Protein 3TUT (pdb70)

Sequence (336 aa):
RMIALDGAQGEGGGQILRSALSLSMITGQPFTITSIRAGRAKPGLLRQHLTAVKAATEICGATVEGAELGSQRLLFRPGTVRGGDYRFAIGSAGSCTLVLQTVLPALWFADGPSRVEVSGGTDNPSAPPADFIIRRVLEPLLAKIGIHQQTTLLRHGFYPAGGGVVATEVSPVVASFNTLQLGERGNIVQMRGEVLLAGVPRHVAEREIATLAGSFSLHEQNIHNLPRDQGPGNTVSLEVESENITERFFVVGEKRVSAEVVAAQLVKEVKRYLASTAAVGEYLADQLVLPMALAGAGEFTVAHPSSNLLTNIAVVERRFLPVRFSSLIETDGVTRVSIE

CATH classification: 3.65.10.20 (+1 more: 3.30.360.20)

Radius of gyration: 19.45 Å; Cα contacts (8 Å, |Δi|>4): 844; chains: 1; bounding box: 35×47×52 Å

InterPro domains:
  IPR000228 RNA 3'-terminal phosphate cyclase [PIRSF005378] (2-333)
  IPR000228 RNA 3'-terminal phosphate cyclase [PTHR11096] (3-328)
  IPR013791 RNA 3'-terminal phosphate cyclase, insert domain [PF05189] (184-274)
  IPR013792 RNA 3'-terminal phosphate cyclase/enolpyruvate transferase, alpha/beta [SSF55205] (4-183)
  IPR013792 RNA 3'-terminal phosphate cyclase/enolpyruvate transferase, alpha/beta [SSF55205] (274-336)
  IPR017770 RNA 3'-terminal phosphate cyclase type 1 [MF_00200] (4-338)
  IPR017770 RNA 3'-terminal phosphate cyclase type 1 [TIGR03399] (5-324)
  IPR020719 RNA 3'-terminal phosphate cyclase-like, conserved site [PS01287] (157-167)
  IPR023797 RNA 3'-terminal phosphate cyclase domain [PF01137] (12-325)
  IPR036553 RNA 3'-terminal phosphate cyclase, insert domain superfamily [G3DSA:3.30.360.20] (185-275)
  IPR036553 RNA 3'-terminal phosphate cyclase, insert domain superfamily [SSF52913] (184-278)
  IPR037136 RNA 3'-terminal phosphate cyclase domain superfamily [G3DSA:3.65.10.20] (5-324)

Structure (mmCIF, N/CA/C/O backbone):
data_3TUT
#
_entry.id   3TUT
#
_cell.length_a   69.210
_cell.length_b   82.670
_cell.length_c   52.040
_cell.angle_alpha   90.00
_cell.angle_beta   90.00
_cell.angle_gamma   90.00
#
_symmetry.space_group_name_H-M   'P 21 21 2'
#
loop_
_entity.id
_entity.type
_entity.pdbx_description
1 polymer "RNA 3'-terminal phosphate cyclase"
2 non-polymer "ADENOSINE-5'-TRIPHOSPHATE"
3 non-polymer 'SULFATE ION'
4 non-polymer GLYCEROL
5 non-polymer 1,2-ETHANEDIOL
6 water water
#
loop_
_atom_site.group_PDB
_atom_site.id
_atom_site.type_symbol
_atom_site.label_atom_id
_atom_site.label_alt_id
_atom_site.label_comp_id
_atom_site.label_asym_id
_atom_site.label_entity_id
_atom_site.label_seq_id
_atom_site.pdbx_PDB_ins_code
_atom_site.Cartn_x
_atom_site.Cartn_y
_atom_site.Cartn_z
_atom_site.occupancy
_atom_site.B_iso_or_equiv
_atom_site.auth_seq_id
_atom_site.auth_comp_id
_atom_site.auth_asym_id
_atom_site.auth_atom_id
_atom_site.pdbx_PDB_model_num
ATOM 1 N N . ARG A 1 23 ? 7.971 -17.810 11.975 1.00 56.60 4 ARG A N 1
ATOM 2 C CA . ARG A 1 23 ? 7.111 -18.987 11.917 1.00 86.17 4 ARG A CA 1
ATOM 3 C C . ARG A 1 23 ? 7.245 -19.692 10.565 1.00 93.06 4 ARG A C 1
ATOM 4 O O . ARG A 1 23 ? 8.105 -20.557 10.395 1.00 79.85 4 ARG A O 1
ATOM 12 N N . MET A 1 24 ? 6.390 -19.323 9.616 1.00 46.72 5 MET A N 1
ATOM 13 C CA . MET A 1 24 ? 6.502 -19.777 8.234 1.00 38.95 5 MET A CA 1
ATOM 14 C C . MET A 1 24 ? 5.733 -18.816 7.341 1.00 38.40 5 MET A C 1
ATOM 15 O O . MET A 1 24 ? 4.567 -18.503 7.593 1.00 34.92 5 MET A O 1
ATOM 20 N N . ILE A 1 25 ? 6.416 -18.322 6.317 1.00 28.48 6 ILE A N 1
ATOM 21 C CA . ILE A 1 25 ? 5.832 -17.441 5.322 1.00 25.30 6 ILE A CA 1
ATOM 22 C C . ILE A 1 25 ? 5.515 -18.265 4.095 1.00 30.34 6 ILE A C 1
ATOM 23 O O . ILE A 1 25 ? 6.407 -18.841 3.477 1.00 30.90 6 ILE A O 1
ATOM 28 N N . ALA A 1 26 ? 4.237 -18.343 3.753 1.00 21.74 7 ALA A N 1
ATOM 29 C CA . ALA A 1 26 ? 3.825 -19.077 2.559 1.00 27.13 7 ALA A CA 1
ATOM 30 C C . ALA A 1 26 ? 3.601 -18.086 1.421 1.00 23.79 7 ALA A C 1
ATOM 31 O O . ALA A 1 26 ? 2.795 -17.155 1.554 1.00 24.07 7 ALA A O 1
ATOM 33 N N . LEU A 1 27 ? 4.322 -18.273 0.315 1.00 20.19 8 LEU A N 1
ATOM 34 C CA . LEU A 1 27 ? 4.248 -17.349 -0.820 1.00 20.74 8 LEU A CA 1
ATOM 35 C C . LEU A 1 27 ? 3.634 -18.059 -2.014 1.00 20.48 8 LEU A C 1
ATOM 36 O O . LEU A 1 27 ? 3.849 -19.249 -2.206 1.00 19.03 8 LEU A O 1
ATOM 41 N N . ASP A 1 28 ? 2.893 -17.322 -2.832 1.00 21.94 9 ASP A N 1
ATOM 42 C CA . ASP A 1 28 ? 2.311 -17.886 -4.036 1.00 18.38 9 ASP A CA 1
ATOM 43 C C . ASP A 1 28 ? 3.148 -17.491 -5.255 1.00 22.05 9 ASP A C 1
ATOM 44 O O . ASP A 1 28 ? 3.225 -16.307 -5.592 1.00 18.61 9 ASP A O 1
ATOM 49 N N . GLY A 1 29 ? 3.756 -18.481 -5.915 1.00 19.77 10 GLY A N 1
ATOM 50 C CA . GLY A 1 29 ? 4.586 -18.232 -7.091 1.00 20.76 10 GLY A CA 1
ATOM 51 C C . GLY A 1 29 ? 3.874 -17.653 -8.305 1.00 18.18 10 GLY A C 1
ATOM 52 O O . GLY A 1 29 ? 4.526 -17.174 -9.251 1.00 17.85 10 GLY A O 1
ATOM 53 N N . ALA A 1 30 ? 2.533 -17.660 -8.260 1.00 18.36 11 ALA A N 1
ATOM 54 C CA . ALA A 1 30 ? 1.705 -17.036 -9.295 1.00 18.14 11 ALA A CA 1
ATOM 55 C C . ALA A 1 30 ? 1.626 -15.512 -9.185 1.00 17.18 11 ALA A C 1
ATOM 56 O O . ALA A 1 30 ? 1.095 -14.852 -10.074 1.00 17.12 11 ALA A O 1
ATOM 58 N N . GLN A 1 31 ? 2.161 -14.962 -8.097 1.00 17.05 12 GLN A N 1
ATOM 59 C CA . GLN A 1 31 ? 2.107 -13.521 -7.873 1.00 15.82 12 GLN A CA 1
ATOM 60 C C . GLN A 1 31 ? 2.746 -12.754 -9.015 1.00 18.18 12 GLN A C 1
ATOM 61 O O . GLN A 1 31 ? 3.764 -13.179 -9.583 1.00 17.13 12 GLN A O 1
ATOM 67 N N . GLY A 1 32 ? 2.155 -11.615 -9.364 1.00 17.88 13 GLY A N 1
ATOM 68 C CA . GLY A 1 32 ? 2.715 -10.803 -10.426 1.00 17.52 13 GLY A CA 1
ATOM 69 C C . GLY A 1 32 ? 2.745 -11.468 -11.794 1.00 20.01 13 GLY A C 1
ATOM 70 O O . GLY A 1 32 ? 1.729 -11.960 -12.283 1.00 26.81 13 GLY A O 1
ATOM 71 N N . GLU A 1 33 ? 3.908 -11.454 -12.436 1.00 16.47 14 GLU A N 1
ATOM 72 C CA . GLU A 1 33 ? 4.053 -12.126 -13.714 1.00 22.18 14 GLU A CA 1
ATOM 73 C C . GLU A 1 33 ? 4.413 -13.608 -13.541 1.00 30.78 14 GLU A C 1
ATOM 74 O O . GLU A 1 33 ? 4.645 -14.314 -14.530 1.00 29.78 14 GLU A O 1
ATOM 80 N N . GLY A 1 34 ? 4.469 -14.084 -12.301 1.00 22.49 15 GLY A N 1
ATOM 81 C CA . GLY A 1 34 ? 4.621 -15.521 -12.065 1.00 20.54 15 GLY A CA 1
ATOM 82 C C . GLY A 1 34 ? 5.962 -16.114 -12.451 1.00 20.18 15 GLY A C 1
ATOM 83 O O . GLY A 1 34 ? 6.048 -17.290 -12.780 1.00 22.78 15 GLY A O 1
ATOM 84 N N . GLY A 1 35 ? 7.017 -15.301 -12.401 1.00 24.09 16 GLY A N 1
ATOM 85 C CA . GLY A 1 35 ? 8.349 -15.777 -12.715 1.00 19.54 16 GLY A CA 1
ATOM 86 C C . GLY A 1 35 ? 9.221 -16.056 -11.503 1.00 16.74 16 GLY A C 1
ATOM 87 O O . GLY A 1 35 ? 8.735 -16.131 -10.365 1.00 21.07 16 GLY A O 1
ATOM 88 N N . GLY A 1 36 ? 10.518 -16.193 -11.761 1.00 19.12 17 GLY A N 1
ATOM 89 C CA . GLY A 1 36 ? 11.508 -16.536 -10.758 1.00 20.87 17 GLY A CA 1
ATOM 90 C C . GLY A 1 36 ? 11.827 -15.395 -9.799 1.00 17.21 17 GLY A C 1
ATOM 91 O O . GLY A 1 36 ? 12.412 -15.610 -8.717 1.00 15.93 17 GLY A O 1
ATOM 92 N N . GLN A 1 37 ? 11.432 -14.183 -10.166 1.00 18.43 18 GLN A N 1
ATOM 93 C CA . GLN A 1 37 ? 11.750 -13.042 -9.321 1.00 25.01 18 GLN A CA 1
ATOM 94 C C . GLN A 1 37 ? 11.267 -13.174 -7.871 1.00 17.95 18 GLN A C 1
ATOM 95 O O . GLN A 1 37 ? 11.993 -12.828 -6.939 1.00 17.72 18 GLN A O 1
ATOM 101 N N . ILE A 1 38 ? 10.049 -13.682 -7.661 1.00 14.95 19 ILE A N 1
ATOM 102 C CA . ILE A 1 38 ? 9.523 -13.780 -6.307 1.00 15.01 19 ILE A CA 1
ATOM 103 C C . ILE A 1 38 ? 10.395 -14.745 -5.498 1.00 16.50 19 ILE A C 1
ATOM 104 O O . ILE A 1 38 ? 10.673 -14.521 -4.314 1.00 17.75 19 ILE A O 1
ATOM 109 N N . LEU A 1 39 ? 10.835 -15.827 -6.141 1.00 16.07 20 LEU A N 1
ATOM 110 C CA . LEU A 1 39 ? 11.709 -16.798 -5.480 1.00 18.71 20 LEU A CA 1
ATOM 111 C C . LEU A 1 39 ? 13.091 -16.216 -5.090 1.00 16.65 20 LEU A C 1
ATOM 112 O O . LEU A 1 39 ? 13.556 -16.388 -3.941 1.00 16.02 20 LEU A O 1
ATOM 117 N N . ARG A 1 40 ? 13.736 -15.506 -6.024 1.00 16.40 21 ARG A N 1
ATOM 118 C CA . ARG A 1 40 ? 15.035 -14.895 -5.725 1.00 16.37 21 ARG A CA 1
ATOM 119 C C . ARG A 1 40 ? 14.938 -13.868 -4.602 1.00 14.41 21 ARG A C 1
ATOM 120 O O . ARG A 1 40 ? 15.778 -13.840 -3.711 1.00 16.54 21 ARG A O 1
ATOM 128 N N . SER A 1 41 ? 13.898 -13.039 -4.634 1.00 15.25 22 SER A N 1
ATOM 129 C CA . SER A 1 41 ? 13.726 -12.037 -3.580 1.00 15.04 22 SER A CA 1
ATOM 130 C C . SER A 1 41 ? 13.463 -12.683 -2.212 1.00 13.86 22 SER A C 1
ATOM 131 O O . SER A 1 41 ? 14.022 -12.264 -1.198 1.00 15.68 22 SER A O 1
ATOM 134 N N . ALA A 1 42 ? 12.601 -13.701 -2.189 1.00 14.54 23 ALA A N 1
ATOM 135 C CA . ALA A 1 42 ? 12.334 -14.474 -0.968 1.00 15.18 23 ALA A CA 1
ATOM 136 C C . ALA A 1 42 ? 13.619 -15.109 -0.424 1.00 15.92 23 ALA A C 1
ATOM 137 O O . ALA A 1 42 ? 13.901 -15.030 0.772 1.00 15.21 23 ALA A O 1
ATOM 139 N N . LEU A 1 43 ? 14.424 -15.702 -1.306 1.00 15.51 24 LEU A N 1
ATOM 140 C CA . LEU A 1 43 ? 15.688 -16.315 -0.855 1.00 16.75 24 LEU A CA 1
ATOM 141 C C . LEU A 1 43 ? 16.578 -15.280 -0.169 1.00 15.39 24 LEU A C 1
ATOM 142 O O . LEU A 1 43 ? 17.086 -15.550 0.927 1.00 16.53 24 LEU A O 1
ATOM 147 N N . SER A 1 44 ? 16.739 -14.101 -0.792 1.00 14.34 25 SER A N 1
ATOM 148 C CA . SER A 1 44 ? 17.543 -13.027 -0.193 1.00 16.33 25 SER A CA 1
ATOM 149 C C . SER A 1 44 ? 17.047 -12.639 1.204 1.00 14.10 25 SER A C 1
ATOM 150 O O . SER A 1 44 ? 17.824 -12.568 2.143 1.00 17.27 25 SER A O 1
ATOM 153 N N . LEU A 1 45 ? 15.752 -12.344 1.312 1.00 15.68 26 LEU A N 1
ATOM 154 C CA . LEU A 1 45 ? 15.182 -11.840 2.559 1.00 15.34 26 LEU A CA 1
ATOM 155 C C . LEU A 1 45 ? 15.156 -12.915 3.620 1.00 14.69 26 LEU A C 1
ATOM 156 O O . LEU A 1 45 ? 15.313 -12.636 4.809 1.00 16.65 26 LEU A O 1
ATOM 161 N N . SER A 1 46 ? 14.954 -14.147 3.185 1.00 17.22 27 SER A N 1
ATOM 162 C CA . SER A 1 46 ? 14.984 -15.261 4.124 1.00 16.89 27 SER A CA 1
ATOM 163 C C . SER A 1 46 ? 16.374 -15.406 4.743 1.00 17.22 27 SER A C 1
ATOM 164 O O . SER A 1 46 ? 16.503 -15.504 5.961 1.00 19.35 27 SER A O 1
ATOM 167 N N . MET A 1 47 ? 17.416 -15.409 3.913 1.00 16.45 28 MET A N 1
ATOM 168 C CA . MET A 1 47 ? 18.781 -15.477 4.415 1.00 18.30 28 MET A CA 1
ATOM 169 C C . MET A 1 47 ? 19.084 -14.335 5.374 1.00 23.91 28 MET A C 1
ATOM 170 O O . MET A 1 47 ? 19.700 -14.529 6.433 1.00 20.59 28 MET A O 1
ATOM 175 N N . ILE A 1 48 ? 18.666 -13.130 4.992 1.00 16.72 29 ILE A N 1
ATOM 176 C CA . ILE A 1 48 ? 18.944 -11.951 5.788 1.00 20.64 29 ILE A CA 1
ATOM 177 C C . ILE A 1 48 ? 18.263 -11.997 7.154 1.00 19.67 29 ILE A C 1
ATOM 178 O O . ILE A 1 48 ? 18.887 -11.720 8.172 1.00 24.29 29 ILE A O 1
ATOM 183 N N . THR A 1 49 ? 16.990 -12.371 7.167 1.00 16.77 30 THR A N 1
ATOM 184 C CA . THR A 1 49 ? 16.163 -12.282 8.367 1.00 20.22 30 THR A CA 1
ATOM 185 C C . THR A 1 49 ? 16.083 -13.583 9.168 1.00 25.66 30 THR A C 1
ATOM 186 O O . THR A 1 49 ? 15.627 -13.575 10.307 1.00 26.86 30 THR A O 1
ATOM 190 N N . GLY A 1 50 ? 16.464 -14.699 8.558 1.00 20.60 31 GLY A N 1
ATOM 191 C CA . GLY A 1 50 ? 16.354 -15.996 9.213 1.00 21.74 31 GLY A CA 1
ATOM 192 C C . GLY A 1 50 ? 14.951 -16.573 9.175 1.00 28.87 31 GLY A C 1
ATOM 193 O O . GLY A 1 50 ? 14.694 -17.630 9.758 1.00 25.99 31 GLY A O 1
ATOM 194 N N . GLN A 1 51 ? 14.039 -15.896 8.484 1.00 22.39 32 GLN A N 1
ATOM 195 C CA . GLN A 1 51 ? 12.653 -16.351 8.422 1.00 21.22 32 GLN A CA 1
ATOM 196 C C . GLN A 1 51 ? 12.443 -17.393 7.333 1.00 18.44 32 GLN A C 1
ATOM 197 O O . GLN A 1 51 ? 12.717 -17.136 6.163 1.00 19.18 32 GLN A O 1
ATOM 203 N N . PRO A 1 52 ? 11.973 -18.588 7.705 1.00 21.58 33 PRO A N 1
ATOM 204 C CA . PRO A 1 52 ? 11.793 -19.583 6.649 1.00 20.40 33 PRO A CA 1
ATOM 205 C C . PRO A 1 52 ? 10.601 -19.240 5.800 1.00 19.35 33 PRO A C 1
ATOM 206 O O . PRO A 1 52 ? 9.722 -18.471 6.241 1.00 24.20 33 PRO A O 1
ATOM 210 N N . PHE A 1 53 ? 10.562 -19.789 4.594 1.00 21.27 34 PHE A N 1
ATOM 211 C CA . PHE A 1 53 ? 9.388 -19.643 3.743 1.00 20.32 34 PHE A CA 1
ATOM 212 C C . PHE A 1 53 ? 9.101 -20.903 2.926 1.00 34.41 34 PHE A C 1
ATOM 213 O O . PHE A 1 53 ? 9.954 -21.781 2.748 1.00 22.40 34 PHE A O 1
ATOM 221 N N . THR A 1 54 ? 7.868 -20.992 2.459 1.00 20.72 35 THR A N 1
ATOM 222 C CA . THR A 1 54 ? 7.488 -21.960 1.455 1.00 23.28 35 THR A CA 1
ATOM 223 C C . THR A 1 54 ? 6.940 -21.206 0.253 1.00 23.04 35 THR A C 1
ATOM 224 O O . THR A 1 54 ? 6.304 -20.146 0.400 1.00 25.28 35 THR A O 1
ATOM 228 N N . ILE A 1 55 ? 7.206 -21.736 -0.934 1.00 23.02 36 ILE A N 1
ATOM 229 C CA . ILE A 1 55 ? 6.671 -21.162 -2.162 1.00 25.85 36 ILE A CA 1
ATOM 230 C C . ILE A 1 55 ? 6.133 -22.274 -3.059 1.00 31.74 36 ILE A C 1
ATOM 231 O O . ILE A 1 55 ? 6.788 -23.301 -3.270 1.00 24.83 36 ILE A O 1
ATOM 236 N N . THR A 1 56 ? 4.910 -22.079 -3.540 1.00 26.28 37 THR A N 1
ATOM 237 C CA . THR A 1 56 ? 4.241 -23.045 -4.398 1.00 22.31 37 THR A CA 1
ATOM 238 C C . THR A 1 56 ? 3.980 -22.393 -5.758 1.00 23.88 37 THR A C 1
ATOM 239 O O . THR A 1 56 ? 4.123 -21.159 -5.915 1.00 22.96 37 THR A O 1
ATOM 243 N N . SER A 1 57 ? 3.609 -23.204 -6.745 1.00 25.27 38 SER A N 1
ATOM 244 C CA . SER A 1 57 ? 3.395 -22.709 -8.105 1.00 24.45 38 SER A CA 1
ATOM 245 C C . SER A 1 57 ? 4.574 -21.876 -8.651 1.00 25.24 38 SER A C 1
ATOM 246 O O . SER A 1 57 ? 4.363 -20.836 -9.266 1.00 29.28 38 SER A O 1
ATOM 249 N N . ILE A 1 58 ? 5.807 -22.331 -8.443 1.00 23.19 39 ILE A N 1
ATOM 250 C CA . ILE A 1 58 ? 6.965 -21.639 -9.004 1.00 20.39 39 ILE A CA 1
ATOM 251 C C . ILE A 1 58 ? 6.969 -21.707 -10.535 1.00 25.18 39 ILE A C 1
ATOM 252 O O . ILE A 1 58 ? 7.022 -22.802 -11.109 1.00 26.42 39 ILE A O 1
ATOM 257 N N . ARG A 1 59 ? 6.895 -20.543 -11.186 1.00 24.98 40 ARG A N 1
ATOM 258 C CA . ARG A 1 59 ? 6.950 -20.459 -12.650 1.00 20.03 40 ARG A CA 1
ATOM 259 C C . ARG A 1 59 ? 6.017 -21.466 -13.339 1.00 31.58 40 ARG A C 1
ATOM 260 O O . ARG A 1 59 ? 6.330 -21.976 -14.411 1.00 27.51 40 ARG A O 1
ATOM 268 N N . ALA A 1 60 ? 4.863 -21.723 -12.732 1.00 27.56 41 ALA A N 1
ATOM 269 C CA . ALA A 1 60 ? 3.981 -22.806 -13.195 1.00 23.65 41 ALA A CA 1
ATOM 270 C C . ALA A 1 60 ? 3.337 -22.527 -14.553 1.00 66.00 41 ALA A C 1
ATOM 271 O O . ALA A 1 60 ? 2.915 -23.453 -15.251 1.00 35.00 41 ALA A O 1
ATOM 273 N N . GLY A 1 61 ? 3.284 -21.255 -14.932 1.00 35.45 42 GLY A N 1
ATOM 274 C CA . GLY A 1 61 ? 2.648 -20.857 -16.174 1.00 37.07 42 GLY A CA 1
ATOM 275 C C . GLY A 1 61 ? 3.607 -20.470 -17.284 1.00 34.48 42 GLY A C 1
ATOM 276 O O . GLY A 1 61 ? 3.180 -19.924 -18.303 1.00 46.20 42 GLY A O 1
ATOM 277 N N . ARG A 1 62 ? 4.894 -20.761 -17.096 1.00 30.70 43 ARG A N 1
ATOM 278 C CA . ARG A 1 62 ? 5.925 -20.414 -18.077 1.00 29.29 43 ARG A CA 1
ATOM 279 C C . ARG A 1 62 ? 6.207 -21.532 -19.090 1.00 65.84 43 ARG A C 1
ATOM 280 O O . ARG A 1 62 ? 5.897 -22.701 -18.850 1.00 50.43 43 ARG A O 1
ATOM 288 N N . ALA A 1 63 ? 6.802 -21.161 -20.220 1.00 58.67 44 ALA A N 1
ATOM 289 C CA . ALA A 1 63 ? 7.103 -22.115 -21.288 1.00 61.09 44 ALA A CA 1
ATOM 290 C C . ALA A 1 63 ? 7.846 -23.350 -20.778 1.00 71.93 44 ALA A C 1
ATOM 291 O O . ALA A 1 63 ? 7.580 -24.466 -21.218 1.00 79.08 44 ALA A O 1
ATOM 293 N N . LYS A 1 64 ? 8.785 -23.134 -19.862 1.00 41.37 45 LYS A N 1
ATOM 294 C CA . LYS A 1 64 ? 9.493 -24.214 -19.180 1.00 34.29 45 LYS A CA 1
ATOM 295 C C . LYS A 1 64 ? 9.277 -23.981 -17.688 1.00 59.14 45 LYS A C 1
ATOM 296 O O . LYS A 1 64 ? 9.958 -23.164 -17.083 1.00 37.10 45 LYS A O 1
ATOM 302 N N . PRO A 1 65 ? 8.307 -24.682 -17.090 1.00 68.02 46 PRO A N 1
ATOM 303 C CA . PRO A 1 65 ? 7.872 -24.349 -15.727 1.00 37.34 46 PRO A CA 1
ATOM 304 C C . PRO A 1 65 ? 8.788 -24.873 -14.612 1.00 35.05 46 PRO A C 1
ATOM 305 O O . PRO A 1 65 ? 9.669 -25.714 -14.843 1.00 32.87 46 PRO A O 1
ATOM 309 N N . GLY A 1 66 ? 8.574 -24.354 -13.401 1.00 26.62 47 GLY A N 1
ATOM 310 C CA . GLY A 1 66 ? 9.377 -24.735 -12.251 1.00 26.16 47 GLY A CA 1
ATOM 311 C C . GLY A 1 66 ? 10.813 -24.251 -12.332 1.00 22.99 47 GLY A C 1
ATOM 312 O O . GLY A 1 66 ? 11.147 -23.330 -13.098 1.00 28.06 47 GLY A O 1
ATOM 313 N N . LEU A 1 67 ? 11.674 -24.844 -11.517 1.00 22.43 48 LEU A N 1
ATOM 314 C CA . LEU A 1 67 ? 13.054 -24.392 -11.463 1.00 24.68 48 LEU A CA 1
ATOM 315 C C . LEU A 1 67 ? 13.800 -24.745 -12.736 1.00 29.57 48 LEU A C 1
ATOM 316 O O . LEU A 1 67 ? 13.823 -25.911 -13.166 1.00 25.28 48 LEU A O 1
ATOM 321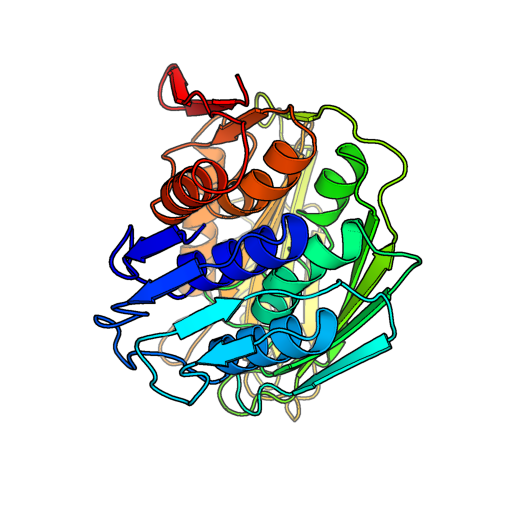 N N . LEU A 1 68 ? 14.399 -23.730 -13.344 1.00 26.11 49 LEU A N 1
ATOM 322 C CA . LEU A 1 68 ? 15.368 -23.937 -14.403 1.00 26.57 49 LEU A CA 1
ATOM 323 C C . LEU A 1 68 ? 16.730 -23.889 -13.731 1.00 21.03 49 LEU A C 1
ATOM 324 O O . LEU A 1 68 ? 16.811 -23.736 -12.504 1.00 25.75 49 LEU A O 1
ATOM 329 N N . ARG A 1 69 ? 17.794 -24.048 -14.507 1.00 24.69 50 ARG A N 1
ATOM 330 C CA . ARG A 1 69 ? 19.127 -24.159 -13.923 1.00 21.58 50 ARG A CA 1
ATOM 331 C C . ARG A 1 69 ? 19.544 -22.848 -13.238 1.00 20.48 50 ARG A C 1
ATOM 332 O O . ARG A 1 69 ? 20.189 -22.876 -12.190 1.00 25.86 50 ARG A O 1
ATOM 340 N N . GLN A 1 70 ? 19.152 -21.711 -13.803 1.00 24.86 51 GLN A N 1
ATOM 341 C CA . GLN A 1 70 ? 19.423 -20.447 -13.125 1.00 23.01 51 GLN A CA 1
ATOM 342 C C . GLN A 1 70 ? 18.822 -20.460 -11.721 1.00 18.64 51 GLN A C 1
ATOM 343 O O . GLN A 1 70 ? 19.480 -20.082 -10.740 1.00 20.51 51 GLN A O 1
ATOM 349 N N . HIS A 1 71 ? 17.557 -20.861 -11.620 1.00 18.75 52 HIS A N 1
ATOM 350 C CA . HIS A 1 71 ? 16.853 -20.790 -10.329 1.00 18.67 52 HIS A CA 1
ATOM 351 C C . HIS A 1 71 ? 17.372 -21.853 -9.338 1.00 19.20 52 HIS A C 1
ATOM 352 O O . HIS A 1 71 ? 17.500 -21.604 -8.133 1.00 21.74 52 HIS A O 1
ATOM 359 N N . LEU A 1 72 ? 17.632 -23.057 -9.834 1.00 23.65 53 LEU A N 1
ATOM 360 C CA . LEU A 1 72 ? 18.194 -24.106 -8.976 1.00 24.38 53 LEU A CA 1
ATOM 361 C C . LEU A 1 72 ? 19.579 -23.692 -8.493 1.00 20.05 53 LEU A C 1
ATOM 362 O O . LEU A 1 72 ? 19.935 -23.926 -7.338 1.00 21.01 53 LEU A O 1
ATOM 367 N N . THR A 1 73 ? 20.340 -23.027 -9.360 1.00 19.59 54 THR A N 1
ATOM 368 C CA . THR A 1 73 ? 21.668 -22.577 -8.982 1.00 21.52 54 THR A CA 1
ATOM 369 C C . THR A 1 73 ? 21.546 -21.479 -7.898 1.00 18.38 54 THR A C 1
ATOM 370 O O . THR A 1 73 ? 22.289 -21.499 -6.900 1.00 19.00 54 THR A O 1
ATOM 374 N N . ALA A 1 74 ? 20.571 -20.580 -8.077 1.00 19.09 55 ALA A N 1
ATOM 375 C CA . ALA A 1 74 ? 20.244 -19.604 -7.039 1.00 20.84 55 ALA A CA 1
ATOM 376 C C . ALA A 1 74 ? 19.908 -20.265 -5.685 1.00 18.94 55 ALA A C 1
ATOM 377 O O . ALA A 1 74 ? 20.426 -19.834 -4.648 1.00 17.35 55 ALA A O 1
ATOM 379 N N . VAL A 1 75 ? 19.055 -21.310 -5.696 1.00 18.45 56 VAL A N 1
ATOM 380 C CA . VAL A 1 75 ? 18.660 -22.020 -4.481 1.00 18.91 56 VAL A CA 1
ATOM 381 C C . VAL A 1 75 ? 19.890 -22.726 -3.865 1.00 19.19 56 VAL A C 1
ATOM 382 O O . VAL A 1 75 ? 20.140 -22.596 -2.669 1.00 21.01 56 VAL A O 1
ATOM 386 N N . LYS A 1 76 ? 20.683 -23.389 -4.704 1.00 22.89 57 LYS A N 1
ATOM 387 C CA . LYS A 1 76 ? 21.930 -24.034 -4.261 1.00 20.61 57 LYS A CA 1
ATOM 388 C C . LYS A 1 76 ? 22.901 -23.058 -3.590 1.00 22.27 57 LYS A C 1
ATOM 389 O O . LYS A 1 76 ? 23.412 -23.314 -2.504 1.00 22.34 57 LYS A O 1
ATOM 395 N N . ALA A 1 77 ? 23.142 -21.925 -4.240 1.00 18.32 58 ALA A N 1
ATOM 396 C CA . ALA A 1 77 ? 24.003 -20.897 -3.663 1.00 17.58 58 ALA A CA 1
ATOM 397 C C . ALA A 1 77 ? 23.473 -20.366 -2.319 1.00 17.30 58 ALA A C 1
ATOM 398 O O . ALA A 1 77 ? 24.243 -20.249 -1.350 1.00 20.02 58 ALA A O 1
ATOM 400 N N . ALA A 1 78 ? 22.178 -20.008 -2.263 1.00 17.23 59 ALA A N 1
ATOM 401 C CA . ALA A 1 78 ? 21.580 -19.569 -1.007 1.00 17.32 59 ALA A CA 1
ATOM 402 C C . ALA A 1 78 ? 21.740 -20.666 0.042 1.00 21.71 59 ALA A C 1
ATOM 403 O O . ALA A 1 78 ? 22.052 -20.397 1.187 1.00 18.37 59 ALA A O 1
ATOM 405 N N . THR A 1 79 ? 21.531 -21.897 -0.379 1.00 18.65 60 THR A N 1
ATOM 406 C CA . THR A 1 79 ? 21.568 -23.020 0.563 1.00 19.93 60 THR A CA 1
ATOM 407 C C . THR A 1 79 ? 22.978 -23.149 1.143 1.00 24.25 60 THR A C 1
ATOM 408 O O . THR A 1 79 ? 23.170 -23.241 2.363 1.00 22.56 60 THR A O 1
ATOM 412 N N . GLU A 1 80 ? 23.960 -23.121 0.259 1.00 21.17 61 GLU A N 1
ATOM 413 C CA . GLU A 1 80 ? 25.352 -23.286 0.650 1.00 22.06 61 GLU A CA 1
ATOM 414 C C . GLU A 1 80 ? 25.873 -22.135 1.524 1.00 21.85 61 GLU A C 1
ATOM 415 O O . GLU A 1 80 ? 26.587 -22.368 2.483 1.00 25.00 61 GLU A O 1
ATOM 421 N N . ILE A 1 81 ? 25.511 -20.884 1.198 1.00 17.44 62 ILE A N 1
ATOM 422 C CA . ILE A 1 81 ? 25.986 -19.749 1.965 1.00 19.34 62 ILE A CA 1
ATOM 423 C C . ILE A 1 81 ? 25.448 -19.700 3.403 1.00 20.67 62 ILE A C 1
ATOM 424 O O . ILE A 1 81 ? 26.132 -19.214 4.308 1.00 24.32 62 ILE A O 1
ATOM 429 N N . CYS A 1 82 ? 24.233 -20.214 3.627 1.00 19.22 63 CYS A N 1
ATOM 430 C CA . CYS A 1 82 ? 23.657 -20.144 4.963 1.00 19.18 63 CYS A CA 1
ATOM 431 C C . CYS A 1 82 ? 23.312 -21.494 5.631 1.00 18.71 63 CYS A C 1
ATOM 432 O O . CYS A 1 82 ? 22.604 -21.500 6.626 1.00 25.18 63 CYS A O 1
ATOM 435 N N . GLY A 1 83 ? 23.803 -22.617 5.106 1.00 20.94 64 GLY A N 1
ATOM 436 C CA . GLY A 1 83 ? 23.514 -23.918 5.706 1.00 19.78 64 GLY A CA 1
ATOM 437 C C . GLY A 1 83 ? 22.024 -24.205 5.841 1.00 22.81 64 GLY A C 1
ATOM 438 O O . GLY A 1 83 ? 21.571 -24.710 6.875 1.00 22.50 64 GLY A O 1
ATOM 439 N N . ALA A 1 84 ? 21.252 -23.909 4.797 1.00 19.99 65 ALA A N 1
ATOM 440 C CA . ALA A 1 84 ? 19.789 -24.025 4.865 1.00 22.48 65 ALA A CA 1
ATOM 441 C C . ALA A 1 84 ? 19.274 -25.472 4.807 1.00 23.03 65 ALA A C 1
ATOM 442 O O . ALA A 1 84 ? 19.929 -26.364 4.268 1.00 21.73 65 ALA A O 1
ATOM 444 N N . THR A 1 85 ? 18.089 -25.669 5.371 1.00 24.23 66 THR A N 1
ATOM 445 C CA . THR A 1 85 ? 17.319 -26.900 5.231 1.00 25.69 66 THR A CA 1
ATOM 446 C C . THR A 1 85 ? 16.315 -26.661 4.120 1.00 22.62 66 THR A C 1
ATOM 447 O O . THR A 1 85 ? 15.600 -25.659 4.122 1.00 21.94 66 THR A O 1
ATOM 451 N N . VAL A 1 86 ? 16.266 -27.557 3.153 1.00 22.97 67 VAL A N 1
ATOM 452 C CA . VAL A 1 86 ? 15.549 -27.266 1.927 1.00 22.82 67 VAL A CA 1
ATOM 453 C C . VAL A 1 86 ? 14.786 -28.469 1.424 1.00 27.17 67 VAL A C 1
ATOM 454 O O . VAL A 1 86 ? 15.312 -29.577 1.447 1.00 25.37 67 VAL A O 1
ATOM 458 N N . GLU A 1 87 ? 13.550 -28.248 0.991 1.00 24.01 68 GLU A N 1
ATOM 459 C CA . GLU A 1 87 ? 12.746 -29.270 0.323 1.00 26.46 68 GLU A CA 1
ATOM 460 C C . GLU A 1 87 ? 12.417 -28.844 -1.098 1.00 24.92 68 GLU A C 1
ATOM 461 O O . GLU A 1 87 ? 11.927 -27.729 -1.311 1.00 23.59 68 GLU A O 1
ATOM 467 N N . GLY A 1 88 ? 12.680 -29.707 -2.069 1.00 29.97 69 GLY A N 1
ATOM 468 C CA . GLY A 1 88 ? 12.250 -29.471 -3.436 1.00 24.79 69 GLY A CA 1
ATOM 469 C C . GLY A 1 88 ? 13.233 -28.753 -4.359 1.00 25.82 69 GLY A C 1
ATOM 470 O O . GLY A 1 88 ? 12.834 -28.260 -5.420 1.00 28.40 69 GLY A O 1
ATOM 471 N N . ALA A 1 89 ? 14.512 -28.712 -3.977 1.00 23.93 70 ALA A N 1
ATOM 472 C CA . ALA A 1 89 ? 15.538 -28.136 -4.832 1.00 23.40 70 ALA A CA 1
ATOM 473 C C . ALA A 1 89 ? 15.954 -29.117 -5.930 1.00 30.56 70 ALA A C 1
ATOM 474 O O . ALA A 1 89 ? 16.961 -29.823 -5.812 1.00 27.99 70 ALA A O 1
ATOM 476 N N . GLU A 1 90 ? 15.162 -29.166 -6.991 1.00 24.26 71 GLU A N 1
ATOM 477 C CA . GLU A 1 90 ? 15.397 -30.079 -8.108 1.00 25.14 71 GLU A CA 1
ATOM 478 C C . GLU A 1 90 ? 14.829 -29.434 -9.373 1.00 29.43 71 GLU A C 1
ATOM 479 O O . GLU A 1 90 ? 13.862 -28.661 -9.304 1.00 28.57 71 GLU A O 1
ATOM 485 N N . LEU A 1 91 ? 15.453 -29.694 -10.518 1.00 25.33 72 LEU A N 1
ATOM 486 C CA . LEU A 1 91 ? 14.991 -29.091 -11.764 1.00 24.83 72 LEU A CA 1
ATOM 487 C C . LEU A 1 91 ? 13.525 -29.401 -11.948 1.00 27.11 72 LEU A C 1
ATOM 488 O O . LEU A 1 91 ? 13.065 -30.550 -11.722 1.00 29.00 72 LEU A O 1
ATOM 493 N N . GLY A 1 92 ? 12.781 -28.360 -12.312 1.00 26.97 73 GLY A N 1
ATOM 494 C CA . GLY A 1 92 ? 11.361 -28.489 -12.568 1.00 26.74 73 GLY A CA 1
ATOM 495 C C . GLY A 1 92 ? 10.498 -28.396 -11.341 1.00 24.73 73 GLY A C 1
ATOM 496 O O . GLY A 1 92 ? 9.277 -28.364 -11.461 1.00 32.57 73 GLY A O 1
ATOM 497 N N . SER A 1 93 ? 11.104 -28.337 -10.155 1.00 25.74 74 SER A N 1
ATOM 498 C CA . SER A 1 93 ? 10.290 -28.287 -8.942 1.00 24.48 74 SER A CA 1
ATOM 499 C C . SER A 1 93 ? 9.440 -27.038 -8.889 1.00 27.32 74 SER A C 1
ATOM 500 O O . SER A 1 93 ? 9.967 -25.938 -8.967 1.00 27.62 74 SER A O 1
ATOM 503 N N . GLN A 1 94 ? 8.130 -27.198 -8.740 1.00 26.87 75 GLN A N 1
ATOM 504 C CA . GLN A 1 94 ? 7.263 -26.037 -8.614 1.00 27.35 75 GLN A CA 1
ATOM 505 C C . GLN A 1 94 ? 6.998 -25.688 -7.160 1.00 28.84 75 GLN A C 1
ATOM 506 O O . GLN A 1 94 ? 6.191 -24.796 -6.861 1.00 26.70 75 GLN A O 1
ATOM 512 N N . ARG A 1 95 ? 7.690 -26.375 -6.259 1.00 23.91 76 ARG A N 1
ATOM 513 C CA . ARG A 1 95 ? 7.546 -26.117 -4.833 1.00 23.16 76 ARG A CA 1
ATOM 514 C C . ARG A 1 95 ? 8.873 -26.187 -4.086 1.00 45.32 76 ARG A C 1
ATOM 515 O O . ARG A 1 95 ? 9.675 -27.094 -4.308 1.00 32.83 76 ARG A O 1
ATOM 523 N N . LEU A 1 96 ? 9.084 -25.232 -3.185 1.00 23.10 77 LEU A N 1
ATOM 524 C CA . LEU A 1 96 ? 10.301 -25.164 -2.394 1.00 24.05 77 LEU A CA 1
ATOM 525 C C . LEU A 1 96 ? 9.954 -24.761 -0.973 1.00 21.83 77 LEU A C 1
ATOM 526 O O . LEU A 1 96 ? 9.085 -23.896 -0.757 1.00 25.68 77 LEU A O 1
ATOM 531 N N . LEU A 1 97 ? 10.626 -25.378 -0.004 1.00 22.18 78 LEU A N 1
ATOM 532 C CA . LEU A 1 97 ? 10.560 -24.925 1.380 1.00 22.86 78 LEU A CA 1
ATOM 533 C C . LEU A 1 97 ? 12.004 -24.665 1.786 1.00 26.13 78 LEU A C 1
ATOM 534 O O . LEU A 1 97 ? 12.886 -25.468 1.501 1.00 22.16 78 LEU A O 1
ATOM 539 N N . PHE A 1 98 ? 12.248 -23.515 2.407 1.00 20.77 79 PHE A N 1
ATOM 540 C CA . PHE A 1 98 ? 13.599 -23.057 2.675 1.00 21.56 79 PHE A CA 1
ATOM 541 C C . PHE A 1 98 ? 13.684 -22.531 4.102 1.00 20.94 79 PHE A C 1
ATOM 542 O O . PHE A 1 98 ? 12.995 -21.567 4.459 1.00 19.89 79 PHE A O 1
ATOM 550 N N . ARG A 1 99 ? 14.532 -23.153 4.912 1.00 20.37 80 ARG A N 1
ATOM 551 C CA . ARG A 1 99 ? 14.746 -22.718 6.277 1.00 20.16 80 ARG A CA 1
ATOM 552 C C . ARG A 1 99 ? 16.212 -22.324 6.358 1.00 22.64 80 ARG A C 1
ATOM 553 O O . ARG A 1 99 ? 17.097 -23.198 6.316 1.00 21.04 80 ARG A O 1
ATOM 561 N N . PRO A 1 100 ? 16.489 -21.012 6.452 1.00 21.52 81 PRO A N 1
ATOM 562 C CA . PRO A 1 100 ? 17.873 -20.524 6.389 1.00 19.68 81 PRO A CA 1
ATOM 563 C C . PRO A 1 100 ? 18.617 -20.781 7.691 1.00 21.17 81 PRO A C 1
ATOM 564 O O . PRO A 1 100 ? 17.996 -20.784 8.762 1.00 22.14 81 PRO A O 1
ATOM 568 N N . GLY A 1 101 ? 19.926 -21.012 7.587 1.00 18.55 82 GLY A N 1
ATOM 569 C CA . GLY A 1 101 ? 20.797 -21.077 8.745 1.00 21.09 82 GLY A CA 1
ATOM 570 C C . GLY A 1 101 ? 21.639 -19.811 8.790 1.00 24.07 82 GLY A C 1
ATOM 571 O O . GLY A 1 101 ? 21.254 -18.777 8.235 1.00 22.12 82 GLY A O 1
ATOM 572 N N . THR A 1 102 ? 22.794 -19.889 9.435 1.00 27.52 83 THR A N 1
ATOM 573 C CA . THR A 1 102 ? 23.658 -18.721 9.568 1.00 27.01 83 THR A CA 1
ATOM 574 C C . THR A 1 102 ? 24.385 -18.388 8.275 1.00 24.52 83 THR A C 1
ATOM 575 O O . THR A 1 102 ? 25.004 -19.262 7.669 1.00 27.33 83 THR A O 1
ATOM 579 N N . VAL A 1 103 ? 24.316 -17.119 7.861 1.00 19.39 84 VAL A N 1
ATOM 580 C CA . VAL A 1 103 ? 24.992 -16.685 6.645 1.00 17.17 84 VAL A CA 1
ATOM 581 C C . VAL A 1 103 ? 26.489 -16.637 6.903 1.00 22.74 84 VAL A C 1
ATOM 582 O O . VAL A 1 103 ? 26.925 -16.030 7.879 1.00 25.97 84 VAL A O 1
ATOM 586 N N . ARG A 1 104 ? 27.268 -17.270 6.034 1.00 16.73 85 ARG A N 1
ATOM 587 C CA . ARG A 1 104 ? 28.718 -17.189 6.143 1.00 24.72 85 ARG A CA 1
ATOM 588 C C . ARG A 1 104 ? 29.338 -16.426 4.979 1.00 16.26 85 ARG A C 1
ATOM 589 O O . ARG A 1 104 ? 29.086 -16.730 3.801 1.00 18.94 85 ARG A O 1
ATOM 597 N N . GLY A 1 105 ? 30.220 -15.493 5.305 1.00 19.15 86 GLY A N 1
ATOM 598 C CA . GLY A 1 105 ? 31.045 -14.869 4.280 1.00 23.53 86 GLY A CA 1
ATOM 599 C C . GLY A 1 105 ? 32.025 -15.891 3.705 1.00 20.72 86 GLY A C 1
ATOM 600 O O . GLY A 1 105 ? 32.263 -16.965 4.289 1.00 24.07 86 GLY A O 1
ATOM 601 N N . GLY A 1 106 ? 32.597 -15.589 2.547 1.00 17.86 87 GLY A N 1
ATOM 602 C CA . GLY A 1 106 ? 33.557 -16.499 1.966 1.00 22.72 87 GLY A CA 1
ATOM 603 C C . GLY A 1 106 ? 33.777 -16.276 0.494 1.00 24.70 87 GLY A C 1
ATOM 604 O O . GLY A 1 106 ? 33.362 -15.262 -0.055 1.00 20.47 87 GLY A O 1
ATOM 605 N N . ASP A 1 107 ? 34.430 -17.235 -0.136 1.00 22.76 88 ASP A N 1
ATOM 606 C CA . ASP A 1 107 ? 34.816 -17.125 -1.530 1.00 17.25 88 ASP A CA 1
ATOM 607 C C . ASP A 1 107 ? 34.141 -18.272 -2.264 1.00 28.40 88 ASP A C 1
ATOM 608 O O . ASP A 1 107 ? 34.585 -19.427 -2.218 1.00 30.03 88 ASP A O 1
ATOM 613 N N . TYR A 1 108 ? 33.020 -17.945 -2.902 1.00 20.47 89 TYR A N 1
ATOM 614 C CA . TYR A 1 108 ? 32.119 -18.943 -3.458 1.00 17.37 89 TYR A CA 1
ATOM 615 C C . TYR A 1 108 ? 32.169 -18.967 -4.972 1.00 19.75 89 TYR A C 1
ATOM 616 O O . TYR A 1 108 ? 32.392 -17.923 -5.600 1.00 18.67 89 TYR A O 1
ATOM 625 N N . ARG A 1 109 ? 31.898 -20.147 -5.537 1.00 19.83 90 ARG A N 1
ATOM 626 C CA . ARG A 1 109 ? 31.843 -20.377 -6.988 1.00 19.19 90 ARG A CA 1
ATOM 627 C C . ARG A 1 109 ? 30.673 -21.277 -7.370 1.00 28.78 90 ARG A C 1
ATOM 628 O O . ARG A 1 109 ? 30.495 -22.361 -6.806 1.00 29.81 90 ARG A O 1
ATOM 636 N N . PHE A 1 110 ? 29.885 -20.850 -8.346 1.00 18.68 91 PHE A N 1
ATOM 637 C CA . PHE A 1 110 ? 28.736 -21.638 -8.790 1.00 20.58 91 PHE A CA 1
ATOM 638 C C . PHE A 1 110 ? 28.658 -21.718 -10.306 1.00 20.62 91 PHE A C 1
ATOM 639 O O . PHE A 1 110 ? 29.045 -20.794 -11.019 1.00 26.68 91 PHE A O 1
ATOM 647 N N . ALA A 1 111 ? 28.178 -22.858 -10.779 1.00 24.00 92 ALA A N 1
ATOM 648 C CA . ALA A 1 111 ? 28.064 -23.121 -12.198 1.00 21.68 92 ALA A CA 1
ATOM 649 C C . ALA A 1 111 ? 26.612 -23.406 -12.533 1.00 31.66 92 ALA A C 1
ATOM 650 O O . ALA A 1 111 ? 26.032 -24.379 -12.030 1.00 29.21 92 ALA A O 1
ATOM 652 N N . ILE A 1 112 ? 26.023 -22.561 -13.375 1.00 23.71 93 ILE A N 1
ATOM 653 C CA . ILE A 1 112 ? 24.640 -22.763 -13.794 1.00 23.89 93 ILE A CA 1
ATOM 654 C C . ILE A 1 112 ? 24.511 -24.005 -14.698 1.00 28.65 93 ILE A C 1
ATOM 655 O O . ILE A 1 112 ? 23.564 -24.775 -14.552 1.00 27.89 93 ILE A O 1
ATOM 660 N N . GLY A 1 113 ? 25.464 -24.196 -15.607 1.00 24.35 94 GLY A N 1
ATOM 661 C CA . GLY A 1 113 ? 25.487 -25.372 -16.486 1.00 21.93 94 GLY A CA 1
ATOM 662 C C . GLY A 1 113 ? 24.613 -25.168 -17.718 1.00 48.72 94 GLY A C 1
ATOM 663 O O . GLY A 1 113 ? 24.277 -26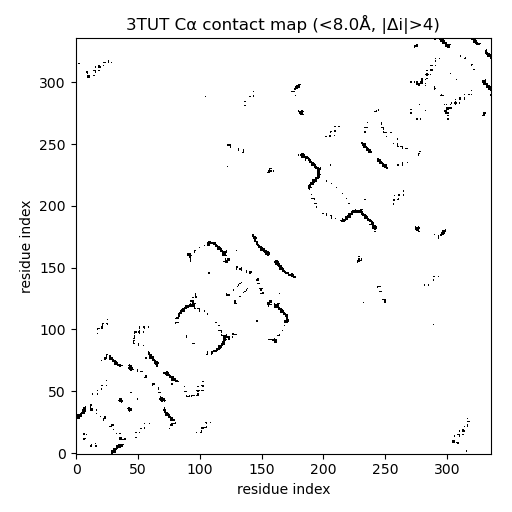.113 -18.431 1.00 38.65 94 GLY A O 1
ATOM 664 N N . SER A 1 114 ? 24.232 -23.920 -17.955 1.00 30.74 95 SER A N 1
ATOM 665 C CA . SER A 1 114 ? 23.446 -23.543 -19.120 1.00 25.33 95 SER A CA 1
ATOM 666 C C . SER A 1 114 ? 23.667 -22.055 -19.401 1.00 35.86 95 SER A C 1
ATOM 667 O O . SER A 1 114 ? 24.523 -21.432 -18.787 1.00 31.16 95 SER A O 1
ATOM 670 N N . ALA A 1 115 ? 22.922 -21.486 -20.340 1.00 26.52 96 ALA A N 1
ATOM 671 C CA . ALA A 1 115 ? 23.056 -20.057 -20.618 1.00 32.69 96 ALA A CA 1
ATOM 672 C C . ALA A 1 115 ? 22.174 -19.227 -19.698 1.00 27.88 96 ALA A C 1
ATOM 673 O O . ALA A 1 115 ? 21.940 -18.054 -19.973 1.00 25.26 96 ALA A O 1
ATOM 675 N N . GLY A 1 116 ? 21.672 -19.843 -18.626 1.00 25.76 97 GLY A N 1
ATOM 676 C CA . GLY A 1 116 ? 20.907 -19.127 -17.613 1.00 23.27 97 GLY A CA 1
ATOM 677 C C . GLY A 1 116 ? 21.711 -17.984 -17.018 1.00 19.97 97 GLY A C 1
ATOM 678 O O . GLY A 1 116 ? 22.935 -18.015 -17.019 1.00 23.15 97 GLY A O 1
ATOM 679 N N . SER A 1 117 ? 21.022 -16.968 -16.500 1.00 19.49 98 SER A N 1
ATOM 680 C CA . SER A 1 117 ? 21.674 -15.732 -16.104 1.00 21.70 98 SER A CA 1
ATOM 681 C C . SER A 1 117 ? 22.572 -15.774 -14.853 1.00 18.17 98 SER A C 1
ATOM 682 O O . SER A 1 117 ? 22.088 -15.940 -13.717 1.00 16.14 98 SER A O 1
ATOM 685 N N . CYS A 1 118 ? 23.867 -15.549 -15.076 1.00 18.25 99 CYS A N 1
ATOM 686 C CA . CYS A 1 118 ? 24.847 -15.397 -13.989 1.00 15.54 99 CYS A CA 1
ATOM 687 C C . CYS A 1 118 ? 24.407 -14.309 -12.993 1.00 14.93 99 CYS A C 1
ATOM 688 O O . CYS A 1 118 ? 24.477 -14.464 -11.779 1.00 14.73 99 CYS A O 1
ATOM 691 N N . THR A 1 119 ? 23.989 -13.170 -13.548 1.00 14.67 100 THR A N 1
ATOM 692 C CA . THR A 1 119 ? 23.713 -12.017 -12.699 1.00 14.59 100 THR A CA 1
ATOM 693 C C . THR A 1 119 ? 22.480 -12.226 -11.825 1.00 13.92 100 THR A C 1
ATOM 694 O O . THR A 1 119 ? 22.405 -11.674 -10.732 1.00 13.55 100 THR A O 1
ATOM 698 N N . LEU A 1 120 ? 21.529 -13.050 -12.266 1.00 15.07 101 LEU A N 1
ATOM 699 C CA . LEU A 1 120 ? 20.364 -13.285 -11.426 1.00 14.02 101 LEU A CA 1
ATOM 700 C C . LEU A 1 120 ? 20.716 -14.232 -10.260 1.00 14.41 101 LEU A C 1
ATOM 701 O O . LEU A 1 120 ? 20.207 -14.067 -9.148 1.00 15.24 101 LEU A O 1
ATOM 706 N N . VAL A 1 121 ? 21.631 -15.180 -10.482 1.00 14.47 102 VAL A N 1
ATOM 707 C CA . VAL A 1 121 ? 22.154 -15.910 -9.337 1.00 14.82 102 VAL A CA 1
ATOM 708 C C . VAL A 1 121 ? 22.852 -14.953 -8.362 1.00 14.09 102 VAL A C 1
ATOM 709 O O . VAL A 1 121 ? 22.586 -14.973 -7.152 1.00 14.37 102 VAL A O 1
ATOM 713 N N . LEU A 1 122 ? 23.749 -14.105 -8.890 1.00 14.09 103 LEU A N 1
ATOM 714 C CA . LEU A 1 122 ? 24.435 -13.127 -8.032 1.00 15.86 103 LEU A CA 1
ATOM 715 C C . LEU A 1 122 ? 23.466 -12.266 -7.232 1.00 13.53 103 LEU A C 1
ATOM 716 O O . LEU A 1 122 ? 23.667 -12.039 -6.030 1.00 15.57 103 LEU A O 1
ATOM 721 N N . GLN A 1 123 ? 22.429 -11.767 -7.891 1.00 13.35 104 GLN A N 1
ATOM 722 C CA . GLN A 1 123 ? 21.490 -10.876 -7.251 1.00 15.03 104 GLN A CA 1
ATOM 723 C C . GLN A 1 123 ? 20.684 -11.537 -6.134 1.00 13.16 104 GLN A C 1
ATOM 724 O O . GLN A 1 123 ? 20.191 -10.877 -5.229 1.00 19.31 104 GLN A O 1
ATOM 730 N N . THR A 1 124 ? 20.640 -12.870 -6.155 1.00 13.04 105 THR A N 1
ATOM 731 C CA . THR A 1 124 ? 19.950 -13.600 -5.107 1.00 15.85 105 THR A CA 1
ATOM 732 C C . THR A 1 124 ? 20.755 -13.644 -3.809 1.00 16.55 105 THR A C 1
ATOM 733 O O . THR A 1 124 ? 20.201 -13.516 -2.712 1.00 15.54 105 THR A O 1
ATOM 737 N N . VAL A 1 125 ? 22.066 -13.866 -3.923 1.00 18.68 106 VAL A N 1
ATOM 738 C CA . VAL A 1 125 ? 22.869 -14.130 -2.720 1.00 17.27 106 VAL A CA 1
ATOM 739 C C . VAL A 1 125 ? 23.663 -12.935 -2.193 1.00 18.43 106 VAL A C 1
ATOM 740 O O . VAL A 1 125 ? 23.972 -12.876 -0.989 1.00 15.69 106 VAL A O 1
ATOM 744 N N . LEU A 1 126 ? 24.010 -11.997 -3.078 1.00 18.17 107 LEU A N 1
ATOM 745 C CA . LEU A 1 126 ? 24.745 -10.806 -2.638 1.00 14.90 107 LEU A CA 1
ATOM 746 C C . LEU A 1 126 ? 24.112 -10.041 -1.474 1.00 15.21 107 LEU A C 1
ATOM 747 O O . LEU A 1 126 ? 24.832 -9.666 -0.546 1.00 19.46 107 LEU A O 1
ATOM 752 N N . PRO A 1 127 ? 22.780 -9.819 -1.499 1.00 13.96 108 PRO A N 1
ATOM 753 C CA . PRO A 1 127 ? 22.178 -9.096 -0.360 1.00 15.55 108 PRO A CA 1
ATOM 754 C C . PRO A 1 127 ? 22.441 -9.771 1.008 1.00 22.15 108 PRO A C 1
ATOM 755 O O . PRO A 1 127 ? 22.614 -9.057 2.002 1.00 18.84 108 PRO A O 1
ATOM 759 N N . ALA A 1 128 ? 22.520 -11.102 1.054 1.00 19.37 109 ALA A N 1
ATOM 760 C CA . ALA A 1 128 ? 22.839 -11.780 2.309 1.00 22.42 109 ALA A CA 1
ATOM 761 C C . ALA A 1 128 ? 24.267 -11.483 2.728 1.00 22.09 109 ALA A C 1
ATOM 762 O O . ALA A 1 128 ? 24.556 -11.273 3.901 1.00 20.41 109 ALA A O 1
ATOM 764 N N . LEU A 1 129 ? 25.170 -11.422 1.752 1.00 18.55 110 LEU A N 1
ATOM 765 C CA . LEU A 1 129 ? 26.576 -11.153 2.048 1.00 24.26 110 LEU A CA 1
ATOM 766 C C . LEU A 1 129 ? 26.879 -9.728 2.512 1.00 17.06 110 LEU A C 1
ATOM 767 O O . LEU A 1 129 ? 27.959 -9.472 3.044 1.00 22.79 110 LEU A O 1
ATOM 772 N N . TRP A 1 130 ? 25.928 -8.800 2.304 1.00 16.40 111 TRP A N 1
ATOM 773 C CA . TRP A 1 130 ? 26.027 -7.414 2.804 1.00 17.54 111 TRP A CA 1
ATOM 774 C C . TRP A 1 130 ? 26.080 -7.357 4.335 1.00 22.29 111 TRP A C 1
ATOM 775 O O . TRP A 1 130 ? 26.475 -6.341 4.917 1.00 33.38 111 TRP A O 1
ATOM 786 N N . PHE A 1 131 ? 25.661 -8.437 4.966 1.00 27.72 112 PHE A N 1
ATOM 787 C CA . PHE A 1 131 ? 25.527 -8.446 6.415 1.00 45.77 112 PHE A CA 1
ATOM 788 C C . PHE A 1 131 ? 26.489 -9.382 7.114 1.00 74.25 112 PHE A C 1
ATOM 789 O O . PHE A 1 131 ? 26.547 -9.389 8.343 1.00 29.55 112 PHE A O 1
ATOM 797 N N . ALA A 1 132 ? 27.252 -10.137 6.328 1.00 30.92 113 ALA A N 1
ATOM 798 C CA . ALA A 1 132 ? 28.070 -11.229 6.835 1.00 35.86 113 ALA A CA 1
ATOM 799 C C . ALA A 1 132 ? 29.251 -10.751 7.658 1.00 37.34 113 ALA A C 1
ATOM 800 O O . ALA A 1 132 ? 29.481 -9.543 7.815 1.00 30.20 113 ALA A O 1
ATOM 802 N N . ASP A 1 133 ? 29.994 -11.719 8.180 1.00 42.71 114 ASP A N 1
ATOM 803 C CA . ASP A 1 133 ? 31.161 -11.461 9.006 1.00 55.22 114 ASP A CA 1
ATOM 804 C C . ASP A 1 133 ? 32.123 -10.499 8.317 1.00 79.88 114 ASP A C 1
ATOM 805 O O . ASP A 1 133 ? 32.236 -9.336 8.702 1.00 51.93 114 ASP A O 1
ATOM 810 N N . GLY A 1 134 ? 32.815 -10.984 7.294 1.00 47.52 115 GLY A N 1
ATOM 811 C CA . GLY A 1 134 ? 33.737 -10.133 6.561 1.00 42.71 115 GLY A CA 1
ATOM 812 C C . GLY A 1 134 ? 33.410 -10.119 5.081 1.00 36.90 115 GLY A C 1
ATOM 813 O O . GLY A 1 134 ? 32.359 -10.624 4.681 1.00 35.37 115 GLY A O 1
ATOM 814 N N . PRO A 1 135 ? 34.320 -9.574 4.264 1.00 36.04 116 PRO A N 1
ATOM 815 C CA . PRO A 1 135 ? 34.084 -9.504 2.814 1.00 25.11 116 PRO A CA 1
ATOM 816 C C . PRO A 1 135 ? 33.903 -10.896 2.203 1.00 29.46 116 PRO A C 1
ATOM 817 O O . PRO A 1 135 ? 34.299 -11.902 2.781 1.00 28.23 116 PRO A O 1
ATOM 821 N N . SER A 1 136 ? 33.288 -10.930 1.023 1.00 18.08 117 SER A N 1
ATOM 822 C CA . SER A 1 136 ? 33.082 -12.133 0.260 1.00 16.02 117 SER A CA 1
ATOM 823 C C . SER A 1 136 ? 33.328 -11.902 -1.217 1.00 20.86 117 SER A C 1
ATOM 824 O O . SER A 1 136 ? 33.398 -10.772 -1.691 1.00 17.89 117 SER A O 1
ATOM 827 N N . ARG A 1 137 ? 33.439 -12.998 -1.942 1.00 16.23 118 ARG A N 1
ATOM 828 C CA . ARG A 1 137 ? 33.477 -12.960 -3.401 1.00 17.63 118 ARG A CA 1
ATOM 829 C C . ARG A 1 137 ? 32.616 -14.091 -3.927 1.00 26.09 118 ARG A C 1
ATOM 830 O O . ARG A 1 137 ? 32.671 -15.210 -3.408 1.00 22.32 118 ARG A O 1
ATOM 838 N N . VAL A 1 138 ? 31.818 -13.799 -4.952 1.00 18.31 119 VAL A N 1
ATOM 839 C CA . VAL A 1 138 ? 30.991 -14.799 -5.585 1.00 15.75 119 VAL A CA 1
ATOM 840 C C . VAL A 1 138 ? 31.200 -14.776 -7.091 1.00 21.89 119 VAL A C 1
ATOM 841 O O . VAL A 1 138 ? 31.139 -13.715 -7.703 1.00 19.77 119 VAL A O 1
ATOM 845 N N . GLU A 1 139 ? 31.462 -15.945 -7.677 1.00 15.38 120 GLU A N 1
ATOM 846 C CA . GLU A 1 139 ? 31.653 -16.105 -9.115 1.00 15.64 120 GLU A CA 1
ATOM 847 C C . GLU A 1 139 ? 30.630 -17.105 -9.624 1.00 18.18 120 GLU A C 1
ATOM 848 O O . GLU A 1 139 ? 30.399 -18.138 -8.997 1.00 24.58 120 GLU A O 1
ATOM 854 N N . VAL A 1 140 ? 30.006 -16.782 -10.743 1.00 16.49 121 VAL A N 1
ATOM 855 C CA . VAL A 1 140 ? 29.005 -17.635 -11.350 1.00 17.35 121 VAL A CA 1
ATOM 856 C C . VAL A 1 140 ? 29.293 -17.792 -12.825 1.00 24.60 121 VAL A C 1
ATOM 857 O O . VAL A 1 140 ? 29.618 -16.830 -13.521 1.00 17.84 121 VAL A O 1
ATOM 861 N N . SER A 1 141 ? 29.200 -19.015 -13.325 1.00 19.94 122 SER A N 1
ATOM 862 C CA . SER A 1 141 ? 29.329 -19.206 -14.753 1.00 19.46 122 SER A CA 1
ATOM 863 C C . SER A 1 141 ? 27.965 -19.571 -15.345 1.00 18.12 122 SER A C 1
ATOM 864 O O . SER A 1 141 ? 27.110 -20.157 -14.666 1.00 21.09 122 SER A O 1
ATOM 867 N N . GLY A 1 142 ? 27.780 -19.229 -16.610 1.00 17.99 123 GLY A N 1
ATOM 868 C CA . GLY A 1 142 ? 26.474 -19.304 -17.238 1.00 25.03 123 GLY A CA 1
ATOM 869 C C . GLY A 1 142 ? 26.358 -18.285 -18.358 1.00 18.77 123 GLY A C 1
ATOM 870 O O . GLY A 1 142 ? 27.346 -17.927 -19.001 1.00 24.92 123 GLY A O 1
ATOM 871 N N . GLY A 1 143 ? 25.145 -17.807 -18.591 1.00 19.87 124 GLY A N 1
ATOM 872 C CA . GLY A 1 143 ? 24.898 -16.776 -19.589 1.00 22.07 124 GLY A CA 1
ATOM 873 C C . GLY A 1 143 ? 25.163 -15.361 -19.097 1.00 18.37 124 GLY A C 1
ATOM 874 O O . GLY A 1 143 ? 24.938 -15.038 -17.919 1.00 22.09 124 GLY A O 1
ATOM 875 N N . THR A 1 144 ? 25.625 -14.505 -19.999 1.00 23.14 125 THR A N 1
ATOM 876 C CA . THR A 1 144 ? 25.939 -13.128 -19.624 1.00 22.19 125 THR A CA 1
ATOM 877 C C . THR A 1 144 ? 25.162 -12.074 -20.392 1.00 28.52 125 THR A C 1
ATOM 878 O O . THR A 1 144 ? 25.214 -10.895 -20.045 1.00 28.77 125 THR A O 1
ATOM 882 N N . ASP A 1 145 ? 24.441 -12.467 -21.428 1.00 28.46 126 ASP A N 1
ATOM 883 C CA . ASP A 1 145 ? 23.778 -11.459 -22.243 1.00 43.89 126 ASP A CA 1
ATOM 884 C C . ASP A 1 145 ? 22.303 -11.764 -22.528 1.00 32.97 126 ASP A C 1
ATOM 885 O O . ASP A 1 145 ? 21.753 -11.343 -23.554 1.00 30.14 126 ASP A O 1
ATOM 890 N N . ASN A 1 146 ? 21.673 -12.465 -21.583 1.00 25.25 127 ASN A N 1
ATOM 891 C CA . ASN A 1 146 ? 20.238 -12.765 -21.602 1.00 21.86 127 ASN A CA 1
ATOM 892 C C . ASN A 1 146 ? 19.472 -11.469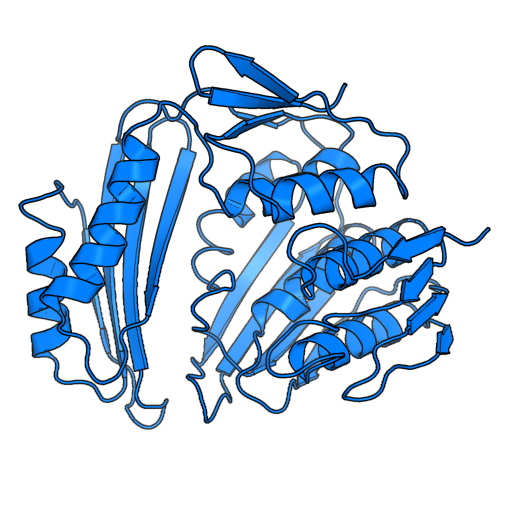 -21.732 1.00 20.60 127 ASN A C 1
ATOM 893 O O . ASN A 1 146 ? 19.807 -10.478 -21.082 1.00 21.30 127 ASN A O 1
ATOM 898 N N . PRO A 1 147 ? 18.436 -11.450 -22.573 1.00 21.91 128 PRO A N 1
ATOM 899 C CA . PRO A 1 147 ? 17.710 -10.196 -22.805 1.00 20.86 128 PRO A CA 1
ATOM 900 C C . PRO A 1 147 ? 16.849 -9.723 -21.623 1.00 28.21 128 PRO A C 1
ATOM 901 O O . PRO A 1 147 ? 16.557 -8.519 -21.532 1.00 26.69 128 PRO A O 1
ATOM 905 N N . SER A 1 148 ? 16.451 -10.634 -20.743 1.00 23.06 129 SER A N 1
ATOM 906 C CA . SER A 1 148 ? 15.614 -10.233 -19.611 1.00 19.03 129 SER A CA 1
ATOM 907 C C . SER A 1 148 ? 16.321 -10.489 -18.280 1.00 22.05 129 SER A C 1
ATOM 908 O O . SER A 1 148 ? 15.787 -11.142 -17.403 1.00 22.27 129 SER A O 1
ATOM 911 N N . ALA A 1 149 ? 17.535 -9.958 -18.155 1.00 17.25 130 ALA A N 1
ATOM 912 C CA . ALA A 1 149 ? 18.298 -9.997 -16.910 1.00 17.28 130 ALA A CA 1
ATOM 913 C C . ALA A 1 149 ? 19.229 -8.788 -16.925 1.00 15.78 130 ALA A C 1
ATOM 914 O O . ALA A 1 149 ? 19.522 -8.245 -18.000 1.00 16.60 130 ALA A O 1
ATOM 916 N N . PRO A 1 150 ? 19.697 -8.351 -15.744 1.00 13.54 131 PRO A N 1
ATOM 917 C CA . PRO A 1 150 ? 20.596 -7.198 -15.756 1.00 13.29 131 PRO A CA 1
ATOM 918 C C . PRO A 1 150 ? 21.981 -7.582 -16.255 1.00 14.95 131 PRO A C 1
ATOM 919 O O . PRO A 1 150 ? 22.631 -8.405 -15.643 1.00 15.20 131 PRO A O 1
ATOM 923 N N . PRO A 1 151 ? 22.427 -6.999 -17.370 1.00 14.21 132 PRO A N 1
ATOM 924 C CA . PRO A 1 151 ? 23.803 -7.255 -17.817 1.00 17.97 132 PRO A CA 1
ATOM 925 C C . PRO A 1 151 ? 24.793 -6.788 -16.749 1.00 14.51 132 PRO A C 1
ATOM 926 O O . PRO A 1 151 ? 24.485 -5.873 -15.963 1.00 13.26 132 PRO A O 1
ATOM 930 N N . ALA A 1 152 ? 25.962 -7.425 -16.714 1.00 15.74 133 ALA A N 1
ATOM 931 C CA . ALA A 1 152 ? 27.017 -7.026 -15.774 1.00 15.06 133 ALA A CA 1
ATOM 932 C C . ALA A 1 152 ? 27.292 -5.535 -15.826 1.00 14.71 133 ALA A C 1
ATOM 933 O O . ALA A 1 152 ? 27.506 -4.903 -14.790 1.00 16.69 133 ALA A O 1
ATOM 935 N N . ASP A 1 153 ? 27.291 -4.975 -17.032 1.00 16.48 134 ASP A N 1
ATOM 936 C CA . ASP A 1 153 ? 27.578 -3.556 -17.180 1.00 14.68 134 ASP A CA 1
ATOM 937 C C . ASP A 1 153 ? 26.505 -2.658 -16.569 1.00 16.79 134 ASP A C 1
ATOM 938 O O . ASP A 1 153 ? 26.801 -1.558 -16.102 1.00 16.99 134 ASP A O 1
ATOM 943 N N . PHE A 1 154 ? 25.261 -3.122 -16.590 1.00 14.32 135 PHE A N 1
ATOM 944 C CA . PHE A 1 154 ? 24.162 -2.428 -15.923 1.00 12.53 135 PHE A CA 1
ATOM 945 C C . PHE A 1 154 ? 24.368 -2.461 -14.415 1.00 12.75 135 PHE A C 1
ATOM 946 O O . PHE A 1 154 ? 24.197 -1.459 -13.700 1.00 13.51 135 PHE A O 1
ATOM 954 N N . ILE A 1 155 ? 24.710 -3.633 -13.901 1.00 13.21 136 ILE A N 1
ATOM 955 C CA A ILE A 1 155 ? 24.954 -3.743 -12.473 0.39 12.14 136 ILE A CA 1
ATOM 956 C CA B ILE A 1 155 ? 24.965 -3.743 -12.481 0.61 12.15 136 ILE A CA 1
ATOM 957 C C . ILE A 1 155 ? 26.110 -2.816 -12.096 1.00 13.16 136 ILE A C 1
ATOM 958 O O . ILE A 1 155 ? 26.017 -2.041 -11.128 1.00 15.48 136 ILE A O 1
ATOM 967 N N . ARG A 1 156 ? 27.192 -2.886 -12.862 1.00 12.39 137 ARG A N 1
ATOM 968 C CA . ARG A 1 156 ? 28.391 -2.130 -12.518 1.00 17.04 137 ARG A CA 1
ATOM 969 C C . ARG A 1 156 ? 28.206 -0.595 -12.636 1.00 14.06 137 ARG A C 1
ATOM 970 O O . ARG A 1 156 ? 28.666 0.146 -11.782 1.00 16.48 137 ARG A O 1
ATOM 978 N N . ARG A 1 157 ? 27.492 -0.152 -13.670 1.00 15.29 138 ARG A N 1
ATOM 979 C CA . ARG A 1 157 ? 27.518 1.262 -14.036 1.00 16.58 138 ARG A CA 1
ATOM 980 C C . ARG A 1 157 ? 26.253 1.971 -13.603 1.00 21.06 138 ARG A C 1
ATOM 981 O O . ARG A 1 157 ? 26.236 3.200 -13.488 1.00 17.36 138 ARG A O 1
ATOM 989 N N . VAL A 1 158 ? 25.188 1.214 -13.348 1.00 13.79 139 VAL A N 1
ATOM 990 C CA . VAL A 1 158 ? 23.934 1.860 -12.969 1.00 12.53 139 VAL A CA 1
ATOM 991 C C . VAL A 1 158 ? 23.536 1.527 -11.536 1.00 13.45 139 VAL A C 1
ATOM 992 O O . VAL A 1 158 ? 23.290 2.414 -10.706 1.00 14.10 139 VAL A O 1
ATOM 996 N N . LEU A 1 159 ? 23.497 0.234 -11.216 1.00 12.17 140 LEU A N 1
ATOM 997 C CA . LEU A 1 159 ? 23.006 -0.181 -9.901 1.00 10.96 140 LEU A CA 1
ATOM 998 C C . LEU A 1 159 ? 24.041 0.065 -8.790 1.00 14.11 140 LEU A C 1
ATOM 999 O O . LEU A 1 159 ? 23.717 0.668 -7.745 1.00 13.10 140 LEU A O 1
ATOM 1004 N N . GLU A 1 160 ? 25.273 -0.372 -9.024 1.00 12.19 141 GLU A N 1
ATOM 1005 C CA . GLU A 1 160 ? 26.274 -0.326 -7.964 1.00 12.05 141 GLU A CA 1
ATOM 1006 C C . GLU A 1 160 ? 26.598 1.085 -7.445 1.00 12.20 141 GLU A C 1
ATOM 1007 O O . GLU A 1 160 ? 26.806 1.229 -6.243 1.00 13.60 141 GLU A O 1
ATOM 1013 N N . PRO A 1 161 ? 26.628 2.091 -8.321 1.00 12.70 142 PRO A N 1
ATOM 1014 C CA . PRO A 1 161 ? 26.840 3.471 -7.819 1.00 13.49 142 PRO A CA 1
ATOM 1015 C C . PRO A 1 161 ? 25.724 3.923 -6.886 1.00 17.95 142 PRO A C 1
ATOM 1016 O O . PRO A 1 161 ? 25.971 4.646 -5.909 1.00 17.82 142 PRO A O 1
ATOM 1020 N N . LEU A 1 162 ? 24.500 3.492 -7.165 1.00 12.85 143 LEU A N 1
ATOM 1021 C CA . LEU A 1 162 ? 23.388 3.787 -6.266 1.00 15.15 143 LEU A CA 1
ATOM 1022 C C . LEU A 1 162 ? 23.471 3.004 -4.969 1.00 21.76 143 LEU A C 1
ATOM 1023 O O . LEU A 1 162 ? 23.230 3.544 -3.901 1.00 15.34 143 LEU A O 1
ATOM 1028 N N . LEU A 1 163 ? 23.823 1.719 -5.047 1.00 10.24 144 LEU A N 1
ATOM 1029 C CA . LEU A 1 163 ? 24.038 0.937 -3.857 1.00 11.93 144 LEU A CA 1
ATOM 1030 C C . LEU A 1 163 ? 25.071 1.626 -2.927 1.00 12.92 144 LEU A C 1
ATOM 1031 O O . LEU A 1 163 ? 24.899 1.605 -1.711 1.00 15.74 144 LEU A O 1
ATOM 1036 N N . ALA A 1 164 ? 26.107 2.224 -3.510 1.00 15.15 145 ALA A N 1
ATOM 1037 C CA . ALA A 1 164 ? 27.192 2.830 -2.704 1.00 12.64 145 ALA A CA 1
ATOM 1038 C C . ALA A 1 164 ? 26.621 4.014 -1.926 1.00 14.54 145 ALA A C 1
ATOM 1039 O O . ALA A 1 164 ? 26.926 4.200 -0.733 1.00 20.91 145 ALA A O 1
ATOM 1041 N N . LYS A 1 165 ? 25.765 4.771 -2.601 1.00 16.21 146 LYS A N 1
ATOM 1042 C CA . LYS A 1 165 ? 25.053 5.887 -1.970 1.00 20.32 146 LYS A CA 1
ATOM 1043 C C . LYS A 1 165 ? 24.154 5.450 -0.807 1.00 27.18 146 LYS A C 1
ATOM 1044 O O . LYS A 1 165 ? 23.870 6.260 0.091 1.00 28.49 146 LYS A O 1
ATOM 1050 N N . ILE A 1 166 ? 23.734 4.176 -0.794 1.00 14.24 147 ILE A N 1
ATOM 1051 C CA . ILE A 1 166 ? 22.896 3.651 0.253 1.00 15.15 147 ILE A CA 1
ATOM 1052 C C . ILE A 1 166 ? 23.771 3.035 1.358 1.00 20.43 147 ILE A C 1
ATOM 1053 O O . ILE A 1 166 ? 23.290 2.674 2.421 1.00 20.49 147 ILE A O 1
ATOM 1058 N N . GLY A 1 167 ? 25.075 2.936 1.100 1.00 19.52 148 GLY A N 1
ATOM 1059 C CA . GLY A 1 167 ? 25.998 2.372 2.077 1.00 17.67 148 GLY A CA 1
ATOM 1060 C C . GLY A 1 167 ? 26.435 0.931 1.838 1.00 17.99 148 GLY A C 1
ATOM 1061 O O . GLY A 1 167 ? 27.142 0.322 2.639 1.00 22.01 148 GLY A O 1
ATOM 1062 N N . ILE A 1 168 ? 26.013 0.401 0.692 1.00 18.95 149 ILE A N 1
ATOM 1063 C CA . ILE A 1 168 ? 26.287 -0.966 0.282 1.00 16.30 149 ILE A CA 1
ATOM 1064 C C . ILE A 1 168 ? 27.401 -0.975 -0.756 1.00 18.25 149 ILE A C 1
ATOM 1065 O O . ILE A 1 168 ? 27.281 -0.310 -1.803 1.00 16.07 149 ILE A O 1
ATOM 1070 N N . HIS A 1 169 ? 28.470 -1.730 -0.491 1.00 18.54 150 HIS A N 1
ATOM 1071 C CA . HIS A 1 169 ? 29.649 -1.710 -1.358 1.00 16.89 150 HIS A CA 1
ATOM 1072 C C . HIS A 1 169 ? 29.943 -3.059 -1.987 1.00 16.36 150 HIS A C 1
ATOM 1073 O O . HIS A 1 169 ? 30.381 -4.020 -1.325 1.00 20.20 150 HIS A O 1
ATOM 1080 N N . GLN A 1 170 ? 29.658 -3.120 -3.291 1.00 15.20 151 GLN A N 1
ATOM 1081 C CA . GLN A 1 170 ? 29.927 -4.312 -4.086 1.00 15.16 151 GLN A CA 1
ATOM 1082 C C . GLN A 1 170 ? 30.417 -3.879 -5.467 1.00 17.08 151 GLN A C 1
ATOM 1083 O O . GLN A 1 170 ? 30.069 -2.780 -5.960 1.00 13.26 151 GLN A O 1
ATOM 1089 N N . GLN A 1 171 ? 31.274 -4.691 -6.062 1.00 12.70 152 GLN A N 1
ATOM 1090 C CA . GLN A 1 171 ? 31.784 -4.393 -7.386 1.00 12.56 152 GLN A CA 1
ATOM 1091 C C . GLN A 1 171 ? 31.726 -5.639 -8.221 1.00 14.42 152 GLN A C 1
ATOM 1092 O O . GLN A 1 171 ? 32.358 -6.667 -7.900 1.00 14.66 152 GLN A O 1
ATOM 1098 N N . THR A 1 172 ? 30.954 -5.548 -9.292 1.00 14.36 153 THR A N 1
ATOM 1099 C CA . THR A 1 172 ? 30.772 -6.658 -10.228 1.00 13.06 153 THR A CA 1
ATOM 1100 C C . THR A 1 172 ? 31.656 -6.464 -11.464 1.00 18.90 153 THR A C 1
ATOM 1101 O O . THR A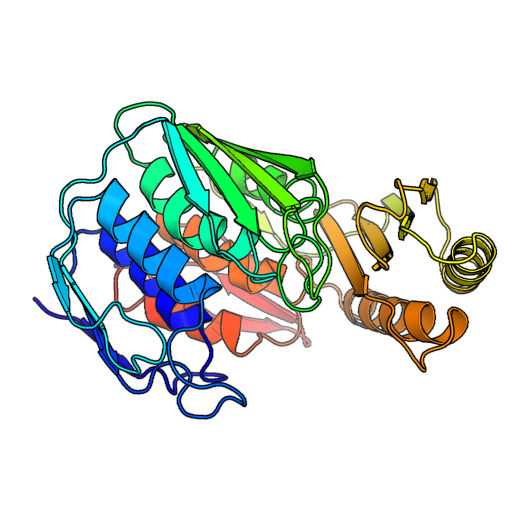 1 172 ? 31.787 -5.338 -11.983 1.00 18.92 153 THR A O 1
ATOM 1105 N N . THR A 1 173 ? 32.246 -7.572 -11.916 1.00 14.73 154 THR A N 1
ATOM 1106 C CA . THR A 1 173 ? 33.072 -7.617 -13.114 1.00 14.28 154 THR A CA 1
ATOM 1107 C C . THR A 1 173 ? 32.693 -8.829 -13.958 1.00 16.55 154 THR A C 1
ATOM 1108 O O . THR A 1 173 ? 32.573 -9.960 -13.466 1.00 18.94 154 THR A O 1
ATOM 1112 N N . LEU A 1 174 ? 32.475 -8.577 -15.234 1.00 14.81 155 LEU A N 1
ATOM 1113 C CA . LEU A 1 174 ? 32.302 -9.630 -16.224 1.00 15.49 155 LEU A CA 1
ATOM 1114 C C . LEU A 1 174 ? 33.679 -10.130 -16.653 1.00 20.45 155 LEU A C 1
ATOM 1115 O O . LEU A 1 174 ? 34.524 -9.364 -17.137 1.00 23.09 155 LEU A O 1
ATOM 1120 N N . LEU A 1 175 ? 33.917 -11.415 -16.440 1.00 16.20 156 LEU A N 1
ATOM 1121 C CA . LEU A 1 175 ? 35.231 -11.980 -16.752 1.00 16.72 156 LEU A CA 1
ATOM 1122 C C . LEU A 1 175 ? 35.268 -12.573 -18.150 1.00 23.53 156 LEU A C 1
ATOM 1123 O O . LEU A 1 175 ? 36.293 -12.494 -18.837 1.00 24.84 156 LEU A O 1
ATOM 1128 N N . ARG A 1 176 ? 34.154 -13.157 -18.572 1.00 18.25 157 ARG A N 1
ATOM 1129 C CA . ARG A 1 176 ? 34.046 -13.702 -19.928 1.00 23.39 157 ARG A CA 1
ATOM 1130 C C . ARG A 1 176 ? 32.589 -13.679 -20.344 1.00 25.83 157 ARG A C 1
ATOM 1131 O O . ARG A 1 176 ? 31.715 -13.885 -19.504 1.00 22.02 157 ARG A O 1
ATOM 1139 N N . HIS A 1 177 ? 32.331 -13.435 -21.628 1.00 28.37 158 HIS A N 1
ATOM 1140 C CA . HIS A 1 177 ? 30.968 -13.477 -22.162 1.00 30.45 158 HIS A CA 1
ATOM 1141 C C . HIS A 1 177 ? 30.513 -14.906 -22.468 1.00 28.89 158 HIS A C 1
ATOM 1142 O O . HIS A 1 177 ? 31.285 -15.740 -22.927 1.00 27.53 158 HIS A O 1
ATOM 1149 N N . GLY A 1 178 ? 29.249 -15.187 -22.202 1.00 22.97 159 GLY A N 1
ATOM 1150 C CA . GLY A 1 178 ? 28.670 -16.472 -22.558 1.00 19.53 159 GLY A CA 1
ATOM 1151 C C . GLY A 1 178 ? 27.305 -16.230 -23.165 1.00 28.74 159 GLY A C 1
ATOM 1152 O O . GLY A 1 178 ? 26.372 -15.830 -22.477 1.00 28.69 159 GLY A O 1
ATOM 1153 N N . PHE A 1 179 ? 27.184 -16.458 -24.466 1.00 33.51 160 PHE A N 1
ATOM 1154 C CA . PHE A 1 179 ? 25.912 -16.233 -25.134 1.00 23.70 160 PHE A CA 1
ATOM 1155 C C . PHE A 1 179 ? 25.083 -17.512 -25.202 1.00 30.47 160 PHE A C 1
ATOM 1156 O O . PHE A 1 179 ? 25.626 -18.612 -25.151 1.00 40.45 160 PHE A O 1
ATOM 1164 N N . TYR A 1 180 ? 23.766 -17.349 -25.295 1.00 31.86 161 TYR A N 1
ATOM 1165 C CA . TYR A 1 180 ? 22.858 -18.461 -25.551 1.00 35.79 161 TYR A CA 1
ATOM 1166 C C . TYR A 1 180 ? 23.109 -19.008 -26.958 1.00 37.16 161 TYR A C 1
ATOM 1167 O O . TYR A 1 180 ? 23.258 -18.242 -27.909 1.00 44.23 161 TYR A O 1
ATOM 1176 N N . PRO A 1 181 ? 23.114 -20.337 -27.105 1.00 51.57 162 PRO A N 1
ATOM 1177 C CA . PRO A 1 181 ? 22.761 -21.334 -26.089 1.00 36.70 162 PRO A CA 1
ATOM 1178 C C . PRO A 1 181 ? 23.932 -21.928 -25.291 1.00 34.79 162 PRO A C 1
ATOM 1179 O O . PRO A 1 181 ? 23.688 -22.568 -24.264 1.00 49.73 162 PRO A O 1
ATOM 1183 N N . ALA A 1 182 ? 25.167 -21.729 -25.753 1.00 31.81 163 ALA A N 1
ATOM 1184 C CA . ALA A 1 182 ? 26.338 -22.382 -25.159 1.00 44.56 163 ALA A CA 1
ATOM 1185 C C . ALA A 1 182 ? 26.621 -21.993 -23.697 1.00 44.58 163 ALA A C 1
ATOM 1186 O O . ALA A 1 182 ? 27.023 -22.829 -22.883 1.00 40.68 163 ALA A O 1
ATOM 1188 N N . GLY A 1 183 ? 26.413 -20.724 -23.362 1.00 49.80 164 GLY A N 1
ATOM 1189 C CA . GLY A 1 183 ? 26.734 -20.249 -22.029 1.00 31.50 164 GLY A CA 1
ATOM 1190 C C . GLY A 1 183 ? 28.237 -20.186 -21.850 1.00 23.20 164 GLY A C 1
ATOM 1191 O O . GLY A 1 183 ? 28.950 -19.798 -22.763 1.00 27.49 164 GLY A O 1
ATOM 1192 N N . GLY A 1 184 ? 28.719 -20.585 -20.679 1.00 25.06 165 GLY A N 1
ATOM 1193 C CA . GLY A 1 184 ? 30.146 -20.572 -20.410 1.00 22.06 165 GLY A CA 1
ATOM 1194 C C . GLY A 1 184 ? 30.758 -19.193 -20.182 1.00 35.25 165 GLY A C 1
ATOM 1195 O O . GLY A 1 184 ? 31.972 -19.025 -20.274 1.00 34.48 165 GLY A O 1
ATOM 1196 N N . GLY A 1 185 ? 29.921 -18.201 -19.895 1.00 26.64 166 GLY A N 1
ATOM 1197 C CA . GLY A 1 185 ? 30.399 -16.889 -19.472 1.00 21.08 166 GLY A CA 1
ATOM 1198 C C . GLY A 1 185 ? 30.672 -16.915 -17.972 1.00 17.87 166 GLY A C 1
ATOM 1199 O O . GLY A 1 185 ? 30.306 -17.870 -17.274 1.00 22.09 166 GLY A O 1
ATOM 1200 N N . VAL A 1 186 ? 31.302 -15.862 -17.448 1.00 23.71 167 VAL A N 1
ATOM 1201 C CA . VAL A 1 186 ? 31.631 -15.813 -16.020 1.00 17.72 167 VAL A CA 1
ATOM 1202 C C . VAL A 1 186 ? 31.506 -14.373 -15.528 1.00 16.48 167 VAL A C 1
ATOM 1203 O O . VAL A 1 186 ? 32.037 -13.461 -16.167 1.00 17.32 167 VAL A O 1
ATOM 1207 N N . VAL A 1 187 ? 30.819 -14.181 -14.402 1.00 18.75 168 VAL A N 1
ATOM 1208 C CA . VAL A 1 187 ? 30.695 -12.869 -13.767 1.00 15.70 168 VAL A CA 1
ATOM 1209 C C . VAL A 1 187 ? 31.030 -13.048 -12.303 1.00 16.19 168 VAL A C 1
ATOM 1210 O O . VAL A 1 187 ? 30.629 -14.043 -11.694 1.00 18.35 168 VAL A O 1
ATOM 1214 N N . ALA A 1 188 ? 31.750 -12.093 -11.719 1.00 17.06 169 ALA A N 1
ATOM 1215 C CA . ALA A 1 188 ? 32.105 -12.210 -10.306 1.00 14.86 169 ALA A CA 1
ATOM 1216 C C . ALA A 1 188 ? 31.815 -10.907 -9.596 1.00 19.57 169 ALA A C 1
ATOM 1217 O O . ALA A 1 188 ? 31.887 -9.832 -10.201 1.00 15.39 169 ALA A O 1
ATOM 1219 N N . THR A 1 189 ? 31.497 -10.992 -8.315 1.00 13.95 170 THR A N 1
ATOM 1220 C CA . THR A 1 189 ? 31.262 -9.790 -7.517 1.00 13.48 170 THR A CA 1
ATOM 1221 C C . THR A 1 189 ? 32.040 -9.866 -6.204 1.00 16.81 170 THR A C 1
ATOM 1222 O O . THR A 1 189 ? 31.991 -10.886 -5.512 1.00 17.77 170 THR A O 1
ATOM 1226 N N . GLU A 1 190 ? 32.751 -8.792 -5.874 1.00 13.23 171 GLU A N 1
ATOM 1227 C CA . GLU A 1 190 ? 33.358 -8.619 -4.570 1.00 16.97 171 GLU A CA 1
ATOM 1228 C C . GLU A 1 190 ? 32.430 -7.787 -3.703 1.00 19.25 171 GLU A C 1
ATOM 1229 O O . GLU A 1 190 ? 31.922 -6.751 -4.138 1.00 17.50 171 GLU A O 1
ATOM 1235 N N . VAL A 1 191 ? 32.219 -8.224 -2.472 1.00 12.99 172 VAL A N 1
ATOM 1236 C CA . VAL A 1 191 ? 31.221 -7.600 -1.654 1.00 13.86 172 VAL A CA 1
ATOM 1237 C C . VAL A 1 191 ? 31.734 -7.489 -0.235 1.00 25.75 172 VAL A C 1
ATOM 1238 O O . VAL A 1 191 ? 32.502 -8.338 0.220 1.00 23.78 172 VAL A O 1
ATOM 1242 N N . SER A 1 192 ? 31.341 -6.407 0.431 1.00 24.86 173 SER A N 1
ATOM 1243 C CA . SER A 1 192 ? 31.774 -6.131 1.790 1.00 47.46 173 SER A CA 1
ATOM 1244 C C . SER A 1 192 ? 30.539 -5.905 2.620 1.00 52.75 173 SER A C 1
ATOM 1245 O O . SER A 1 192 ? 29.492 -5.563 2.075 1.00 27.74 173 SER A O 1
ATOM 1248 N N . PRO A 1 193 ? 30.644 -6.114 3.940 1.00 64.03 174 PRO A N 1
ATOM 1249 C CA . PRO A 1 193 ? 29.505 -5.832 4.818 1.00 38.85 174 PRO A CA 1
ATOM 1250 C C . PRO A 1 193 ? 29.293 -4.324 5.016 1.00 28.68 174 PRO A C 1
ATOM 1251 O O . PRO A 1 193 ? 30.247 -3.554 4.998 1.00 33.45 174 PRO A O 1
ATOM 1255 N N . VAL A 1 194 ? 28.026 -3.927 5.144 1.00 22.66 175 VAL A N 1
ATOM 1256 C CA A VAL A 1 194 ? 27.666 -2.537 5.360 0.22 17.33 175 VAL A CA 1
ATOM 1257 C CA B VAL A 1 194 ? 27.628 -2.547 5.371 0.78 35.93 175 VAL A CA 1
ATOM 1258 C C . VAL A 1 194 ? 28.136 -2.055 6.734 1.00 21.62 175 VAL A C 1
ATOM 1259 O O . VAL A 1 194 ? 27.969 -2.739 7.734 1.00 45.49 175 VAL A O 1
ATOM 1266 N N . ALA A 1 195 ? 28.746 -0.878 6.755 1.00 37.17 176 ALA A N 1
ATOM 1267 C CA . ALA A 1 195 ? 29.134 -0.264 8.015 1.00 27.88 176 ALA A CA 1
ATOM 1268 C C . ALA A 1 195 ? 27.932 0.555 8.491 1.00 52.93 176 ALA A C 1
ATOM 1269 O O . ALA A 1 195 ? 27.500 0.451 9.640 1.00 50.91 176 ALA A O 1
ATOM 1271 N N . SER A 1 196 ? 27.386 1.355 7.579 1.00 32.06 177 SER A N 1
ATOM 1272 C CA . SER A 1 196 ? 26.251 2.219 7.876 1.00 53.45 177 SER A CA 1
ATOM 1273 C C . SER A 1 196 ? 25.434 2.558 6.630 1.00 39.70 177 SER A C 1
ATOM 1274 O O . SER A 1 196 ? 25.963 2.689 5.519 1.00 29.51 177 SER A O 1
ATOM 1277 N N . PHE A 1 197 ? 24.134 2.709 6.835 1.00 57.26 178 PHE A N 1
ATOM 1278 C CA . PHE A 1 197 ? 23.224 3.044 5.758 1.00 27.39 178 PHE A CA 1
ATOM 1279 C C . PHE A 1 197 ? 23.065 4.541 5.596 1.00 36.20 178 PHE A C 1
ATOM 1280 O O . PHE A 1 197 ? 23.189 5.315 6.540 1.00 34.21 178 PHE A O 1
ATOM 1288 N N . ASN A 1 198 ? 22.806 4.955 4.371 1.00 22.23 179 ASN A N 1
ATOM 1289 C CA . ASN A 1 198 ? 22.506 6.328 4.106 1.00 25.66 179 ASN A CA 1
ATOM 1290 C C . ASN A 1 198 ? 21.196 6.341 3.388 1.00 32.98 179 ASN A C 1
ATOM 1291 O O . ASN A 1 198 ? 20.690 5.298 2.943 1.00 26.21 179 ASN A O 1
ATOM 1296 N N . THR A 1 199 ? 20.656 7.540 3.286 1.00 22.94 180 THR A N 1
ATOM 1297 C CA . THR A 1 199 ? 19.400 7.747 2.623 1.00 18.89 180 THR A CA 1
ATOM 1298 C C . THR A 1 199 ? 19.654 8.289 1.269 1.00 27.89 180 THR A C 1
ATOM 1299 O O . THR A 1 199 ? 20.409 9.238 1.064 1.00 21.29 180 THR A O 1
ATOM 1303 N N . LEU A 1 200 ? 19.001 7.641 0.328 1.00 16.09 181 LEU A N 1
ATOM 1304 C CA . LEU A 1 200 ? 19.068 8.031 -1.030 1.00 14.50 181 LEU A CA 1
ATOM 1305 C C . LEU A 1 200 ? 17.664 8.343 -1.477 1.00 20.34 181 LEU A C 1
ATOM 1306 O O . LEU A 1 200 ? 16.789 7.486 -1.410 1.00 17.65 181 LEU A O 1
ATOM 1311 N N . GLN A 1 201 ? 17.452 9.574 -1.934 1.00 18.33 182 GLN A N 1
ATOM 1312 C CA . GLN A 1 201 ? 16.153 9.994 -2.435 1.00 15.96 182 GLN A CA 1
ATOM 1313 C C . GLN A 1 201 ? 16.292 10.498 -3.829 1.00 24.33 182 GLN A C 1
ATOM 1314 O O . GLN A 1 201 ? 16.857 11.557 -4.075 1.00 20.27 182 GLN A O 1
ATOM 1320 N N . LEU A 1 202 ? 15.771 9.734 -4.768 1.00 13.96 183 LEU A N 1
ATOM 1321 C CA . LEU A 1 202 ? 15.820 10.113 -6.152 1.00 15.60 183 LEU A CA 1
ATOM 1322 C C . LEU A 1 202 ? 14.539 10.826 -6.557 1.00 31.10 183 LEU A C 1
ATOM 1323 O O . LEU A 1 202 ? 13.454 10.297 -6.346 1.00 23.93 183 LEU A O 1
ATOM 1328 N N . GLY A 1 203 ? 14.666 12.029 -7.112 1.00 21.55 184 GLY A N 1
ATOM 1329 C CA . GLY A 1 203 ? 13.503 12.791 -7.558 1.00 17.75 184 GLY A CA 1
ATOM 1330 C C . GLY A 1 203 ? 13.375 12.698 -9.063 1.00 25.87 184 GLY A C 1
ATOM 1331 O O . GLY A 1 203 ? 13.074 11.632 -9.588 1.00 44.26 184 GLY A O 1
ATOM 1332 N N . GLU A 1 204 ? 13.630 13.795 -9.774 1.00 32.59 185 GLU A N 1
ATOM 1333 C CA . GLU A 1 204 ? 13.560 13.792 -11.238 1.00 25.77 185 GLU A CA 1
ATOM 1334 C C . GLU A 1 204 ? 14.867 13.380 -11.939 1.00 25.30 185 GLU A C 1
ATOM 1335 O O . GLU A 1 204 ? 15.940 13.363 -11.331 1.00 27.76 185 GLU A O 1
ATOM 1341 N N . ARG A 1 205 ? 14.767 13.038 -13.220 1.00 26.57 186 ARG A N 1
ATOM 1342 C CA . ARG A 1 205 ? 15.925 12.594 -13.984 1.00 23.37 186 ARG A CA 1
ATOM 1343 C C . ARG A 1 205 ? 16.924 13.736 -14.153 1.00 38.36 186 ARG A C 1
ATOM 1344 O O . ARG A 1 205 ? 18.114 13.512 -14.339 1.00 33.87 186 ARG A O 1
ATOM 1352 N N . GLY A 1 206 ? 16.436 14.968 -14.065 1.00 36.63 187 GLY A N 1
ATOM 1353 C CA . GLY A 1 206 ? 17.280 16.118 -14.325 1.00 44.56 187 GLY A CA 1
ATOM 1354 C C . GLY A 1 206 ? 17.577 16.165 -15.809 1.00 36.33 187 GLY A C 1
ATOM 1355 O O . GLY A 1 206 ? 17.009 15.397 -16.587 1.00 39.05 187 GLY A O 1
ATOM 1356 N N . ASN A 1 207 ? 18.458 17.067 -16.223 1.00 39.26 188 ASN A N 1
ATOM 1357 C CA . ASN A 1 207 ? 18.764 17.177 -17.641 1.00 43.27 188 ASN A CA 1
ATOM 1358 C C . ASN A 1 207 ? 19.826 16.177 -18.080 1.00 25.62 188 ASN A C 1
ATOM 1359 O O . ASN A 1 207 ? 20.662 15.750 -17.284 1.00 34.50 188 ASN A O 1
ATOM 1364 N N . ILE A 1 208 ? 19.798 15.820 -19.353 1.00 25.39 189 ILE A N 1
ATOM 1365 C CA . ILE A 1 208 ? 20.887 15.035 -19.914 1.00 25.64 189 ILE A CA 1
ATOM 1366 C C . ILE A 1 208 ? 22.262 15.700 -19.783 1.00 39.27 189 ILE A C 1
ATOM 1367 O O . ILE A 1 208 ? 22.450 16.837 -20.203 1.00 61.16 189 ILE A O 1
ATOM 1372 N N . VAL A 1 209 ? 23.216 14.978 -19.201 1.00 34.78 190 VAL A N 1
ATOM 1373 C CA . VAL A 1 209 ? 24.614 15.397 -19.193 1.00 30.67 190 VAL A CA 1
ATOM 1374 C C . VAL A 1 209 ? 25.309 14.827 -20.420 1.00 36.28 190 VAL A C 1
ATOM 1375 O O . VAL A 1 209 ? 26.048 15.530 -21.109 1.00 38.75 190 VAL A O 1
ATOM 1379 N N . GLN A 1 210 ? 25.073 13.543 -20.688 1.00 61.14 191 GLN A N 1
ATOM 1380 C CA . GLN A 1 210 ? 25.477 12.937 -21.958 1.00 32.54 191 GLN A CA 1
ATOM 1381 C C . GLN A 1 210 ? 24.913 11.538 -22.206 1.00 44.80 191 GLN A C 1
ATOM 1382 O O . GLN A 1 210 ? 24.434 10.862 -21.300 1.00 24.52 191 GLN A O 1
ATOM 1388 N N . MET A 1 211 ? 24.960 11.120 -23.458 1.00 25.46 192 MET A N 1
ATOM 1389 C CA . MET A 1 211 ? 24.524 9.781 -23.848 1.00 37.94 192 MET A CA 1
ATOM 1390 C C . MET A 1 211 ? 25.655 9.034 -24.516 1.00 54.84 192 MET A C 1
ATOM 1391 O O . MET A 1 211 ? 26.434 9.629 -25.252 1.00 32.22 192 MET A O 1
ATOM 1396 N N . ARG A 1 212 ? 25.736 7.732 -24.256 1.00 27.50 193 ARG A N 1
ATOM 1397 C CA . ARG A 1 212 ? 26.810 6.892 -24.790 1.00 26.93 193 ARG A CA 1
ATOM 1398 C C . ARG A 1 212 ? 26.271 5.605 -25.399 1.00 31.86 193 ARG A C 1
ATOM 1399 O O . ARG A 1 212 ? 25.608 4.815 -24.727 1.00 32.00 193 ARG A O 1
ATOM 1407 N N . GLY A 1 213 ? 26.553 5.394 -26.681 1.00 30.43 194 GLY A N 1
ATOM 1408 C CA . GLY A 1 213 ? 26.093 4.209 -27.379 1.00 22.23 194 GLY A CA 1
ATOM 1409 C C . GLY A 1 213 ? 27.149 3.115 -27.494 1.00 46.38 194 GLY A C 1
ATOM 1410 O O . GLY A 1 213 ? 28.326 3.413 -27.698 1.00 31.74 194 GLY A O 1
ATOM 1411 N N . GLU A 1 214 ? 26.746 1.851 -27.362 1.00 24.17 195 GLU A N 1
ATOM 1412 C CA . GLU A 1 214 ? 27.722 0.740 -27.374 1.00 22.11 195 GLU A CA 1
ATOM 1413 C C . GLU A 1 214 ? 27.230 -0.524 -28.093 1.00 28.91 195 GLU A C 1
ATOM 1414 O O . GLU A 1 214 ? 26.083 -0.948 -27.914 1.00 38.10 195 GLU A O 1
ATOM 1420 N N . VAL A 1 215 ? 28.092 -1.153 -28.884 1.00 23.32 196 VAL A N 1
ATOM 1421 C CA . VAL A 1 215 ? 27.702 -2.406 -29.527 1.00 24.04 196 VAL A CA 1
ATOM 1422 C C . VAL A 1 215 ? 28.720 -3.501 -29.224 1.00 24.54 196 VAL A C 1
ATOM 1423 O O . VAL A 1 215 ? 29.925 -3.278 -29.358 1.00 24.09 196 VAL A O 1
ATOM 1427 N N . LEU A 1 216 ? 28.238 -4.680 -28.834 1.00 23.44 197 LEU A N 1
ATOM 1428 C CA . LEU A 1 216 ? 29.095 -5.847 -28.664 1.00 23.43 197 LEU A CA 1
ATOM 1429 C C . LEU A 1 216 ? 28.861 -6.785 -29.828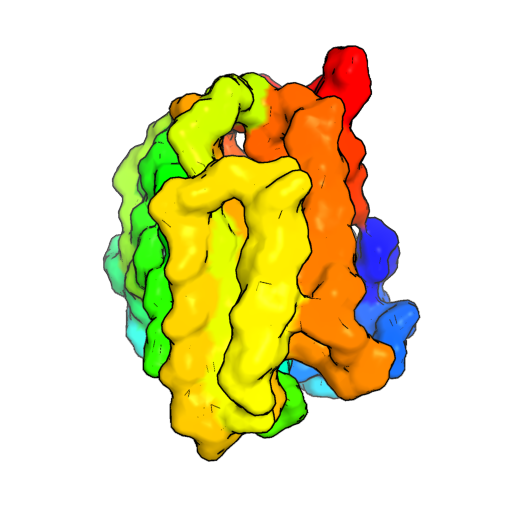 1.00 32.58 197 LEU A C 1
ATOM 1430 O O . LEU A 1 216 ? 27.720 -6.979 -30.238 1.00 28.59 197 LEU A O 1
ATOM 1435 N N . LEU A 1 217 ? 29.942 -7.359 -30.353 1.00 31.34 198 LEU A N 1
ATOM 1436 C CA . LEU A 1 217 ? 29.883 -8.334 -31.437 1.00 29.87 198 LEU A CA 1
ATOM 1437 C C . LEU A 1 217 ? 30.704 -9.552 -31.077 1.00 28.42 198 LEU A C 1
ATOM 1438 O O . LEU A 1 217 ? 31.832 -9.436 -30.584 1.00 30.50 198 LEU A O 1
ATOM 1443 N N . ALA A 1 218 ? 30.140 -10.726 -31.324 1.00 29.02 199 ALA A N 1
ATOM 1444 C CA . ALA A 1 218 ? 30.901 -11.964 -31.259 1.00 28.96 199 ALA A CA 1
ATOM 1445 C C . ALA A 1 218 ? 30.388 -12.795 -32.428 1.00 37.10 199 ALA A C 1
ATOM 1446 O O . ALA A 1 218 ? 29.209 -13.150 -32.469 1.00 28.43 199 ALA A O 1
ATOM 1448 N N . GLY A 1 219 ? 31.255 -13.043 -33.406 1.00 44.20 200 GLY A N 1
ATOM 1449 C CA . GLY A 1 219 ? 30.886 -13.801 -34.593 1.00 32.89 200 GLY A CA 1
ATOM 1450 C C . GLY A 1 219 ? 29.729 -13.245 -35.408 1.00 56.04 200 GLY A C 1
ATOM 1451 O O . GLY A 1 219 ? 28.941 -14.012 -35.961 1.00 40.82 200 GLY A O 1
ATOM 1452 N N . VAL A 1 220 ? 29.642 -11.919 -35.491 1.00 32.14 201 VAL A N 1
ATOM 1453 C CA . VAL A 1 220 ? 28.580 -11.225 -36.207 1.00 39.92 201 VAL A CA 1
ATOM 1454 C C . VAL A 1 220 ? 29.229 -10.145 -37.068 1.00 63.80 201 VAL A C 1
ATOM 1455 O O . VAL A 1 220 ? 30.091 -9.408 -36.587 1.00 56.94 201 VAL A O 1
ATOM 1459 N N . PRO A 1 221 ? 28.831 -10.059 -38.352 1.00 67.51 202 PRO A N 1
ATOM 1460 C CA . PRO A 1 221 ? 29.458 -9.117 -39.290 1.00 44.60 202 PRO A CA 1
ATOM 1461 C C . PRO A 1 221 ? 29.636 -7.716 -38.702 1.00 59.97 202 PRO A C 1
ATOM 1462 O O . PRO A 1 221 ? 28.686 -7.111 -38.206 1.00 44.77 202 PRO A O 1
ATOM 1466 N N . ARG A 1 222 ? 30.864 -7.216 -38.765 1.00 47.17 203 ARG A N 1
ATOM 1467 C CA . ARG A 1 222 ? 31.211 -5.909 -38.218 1.00 37.50 203 ARG A CA 1
ATOM 1468 C C . ARG A 1 222 ? 30.225 -4.804 -38.584 1.00 34.99 203 ARG A C 1
ATOM 1469 O O . ARG A 1 222 ? 29.884 -3.972 -37.749 1.00 43.62 203 ARG A O 1
ATOM 1477 N N . HIS A 1 223 ? 29.771 -4.799 -39.835 1.00 36.54 204 HIS A N 1
ATOM 1478 C CA . HIS A 1 223 ? 28.915 -3.734 -40.343 1.00 37.14 204 HIS A CA 1
ATOM 1479 C C . HIS A 1 223 ? 27.600 -3.594 -39.571 1.00 56.48 204 HIS A C 1
ATOM 1480 O O . HIS A 1 223 ? 26.987 -2.518 -39.559 1.00 38.63 204 HIS A O 1
ATOM 1487 N N . VAL A 1 224 ? 27.173 -4.679 -38.930 1.00 57.34 205 VAL A N 1
ATOM 1488 C CA . VAL A 1 224 ? 26.006 -4.644 -38.052 1.00 48.86 205 VAL A CA 1
ATOM 1489 C C . VAL A 1 224 ? 26.143 -3.561 -36.981 1.00 32.77 205 VAL A C 1
ATOM 1490 O O . VAL A 1 224 ? 25.255 -2.720 -36.804 1.00 32.53 205 VAL A O 1
ATOM 1494 N N . ALA A 1 225 ? 27.259 -3.576 -36.259 1.00 31.92 206 ALA A N 1
ATOM 1495 C CA . ALA A 1 225 ? 27.501 -2.542 -35.260 1.00 36.83 206 ALA A CA 1
ATOM 1496 C C . ALA A 1 225 ? 27.416 -1.139 -35.869 1.00 31.44 206 ALA A C 1
ATOM 1497 O O . ALA A 1 225 ? 26.810 -0.234 -35.288 1.00 34.24 206 ALA A O 1
ATOM 1499 N N . GLU A 1 226 ? 28.018 -0.965 -37.050 1.00 40.92 207 GLU A N 1
ATOM 1500 C CA . GLU A 1 226 ? 28.006 0.331 -37.732 1.00 44.18 207 GLU A CA 1
ATOM 1501 C C . GLU A 1 226 ? 26.575 0.804 -37.997 1.00 34.16 207 GLU A C 1
ATOM 1502 O O . GLU A 1 226 ? 26.212 1.948 -37.691 1.00 41.62 207 GLU A O 1
ATOM 1508 N N . ARG A 1 227 ? 25.761 -0.097 -38.528 1.00 34.78 208 ARG A N 1
ATOM 1509 C CA . ARG A 1 227 ? 24.373 0.213 -38.814 1.00 64.62 208 ARG A CA 1
ATOM 1510 C C . ARG A 1 227 ? 23.648 0.589 -37.529 1.00 56.16 208 ARG A C 1
ATOM 1511 O O . ARG A 1 227 ? 22.916 1.579 -37.489 1.00 33.56 208 ARG A O 1
ATOM 1519 N N . GLU A 1 228 ? 23.878 -0.189 -36.471 1.00 38.41 209 GLU A N 1
ATOM 1520 C CA . GLU A 1 228 ? 23.224 0.036 -35.185 1.00 30.57 209 GLU A CA 1
ATOM 1521 C C . GLU A 1 228 ? 23.531 1.418 -34.604 1.00 34.14 209 GLU A C 1
ATOM 1522 O O . GLU A 1 228 ? 22.625 2.132 -34.157 1.00 37.47 209 GLU A O 1
ATOM 1528 N N . ILE A 1 229 ? 24.802 1.806 -34.617 1.00 31.19 210 ILE A N 1
ATOM 1529 C CA . ILE A 1 229 ? 25.204 3.095 -34.051 1.00 48.07 210 ILE A CA 1
ATOM 1530 C C . ILE A 1 229 ? 24.559 4.255 -34.811 1.00 62.26 210 ILE A C 1
ATOM 1531 O O . ILE A 1 229 ? 24.244 5.307 -34.236 1.00 35.55 210 ILE A O 1
ATOM 1536 N N . ALA A 1 230 ? 24.357 4.053 -36.107 1.00 54.22 211 ALA A N 1
ATOM 1537 C CA . ALA A 1 230 ? 23.792 5.095 -36.959 1.00 80.16 211 ALA A CA 1
ATOM 1538 C C . ALA A 1 230 ? 22.388 5.499 -36.501 1.00 81.84 211 ALA A C 1
ATOM 1539 O O . ALA A 1 230 ? 22.103 6.685 -36.324 1.00 57.71 211 ALA A O 1
ATOM 1541 N N . THR A 1 231 ? 21.524 4.505 -36.302 1.00 59.42 212 THR A N 1
ATOM 1542 C CA . THR A 1 231 ? 20.150 4.735 -35.863 1.00 67.99 212 THR A CA 1
ATOM 1543 C C . THR A 1 231 ? 20.095 5.503 -34.547 1.00 77.31 212 THR A C 1
ATOM 1544 O O . THR A 1 231 ? 19.365 6.487 -34.421 1.00 91.11 212 THR A O 1
ATOM 1548 N N . LEU A 1 232 ? 20.857 5.039 -33.564 1.00 52.97 213 LEU A N 1
ATOM 1549 C CA . LEU A 1 232 ? 20.940 5.733 -32.287 1.00 64.56 213 LEU A CA 1
ATOM 1550 C C . LEU A 1 232 ? 21.258 7.222 -32.498 1.00 61.07 213 LEU A C 1
ATOM 1551 O O . LEU A 1 232 ? 20.563 8.096 -31.973 1.00 69.53 213 LEU A O 1
ATOM 1556 N N . ALA A 1 233 ? 22.304 7.505 -33.273 1.00 37.48 214 ALA A N 1
ATOM 1557 C CA . ALA A 1 233 ? 22.615 8.878 -33.663 1.00 76.89 214 ALA A CA 1
ATOM 1558 C C . ALA A 1 233 ? 21.564 9.366 -34.651 1.00 89.41 214 ALA A C 1
ATOM 1559 O O . ALA A 1 233 ? 20.879 8.571 -35.297 1.00 72.57 214 ALA A O 1
ATOM 1561 N N . GLY A 1 234 ? 21.426 10.677 -34.770 1.00 63.01 215 GLY A N 1
ATOM 1562 C CA . GLY A 1 234 ? 20.340 11.210 -35.563 1.00 51.06 215 GLY A CA 1
ATOM 1563 C C . GLY A 1 234 ? 19.040 11.077 -34.793 1.00 63.46 215 GLY A C 1
ATOM 1564 O O . GLY A 1 234 ? 18.023 11.655 -35.171 1.00 67.74 215 GLY A O 1
ATOM 1565 N N . SER A 1 235 ? 19.073 10.298 -33.714 1.00 60.46 216 SER A N 1
ATOM 1566 C CA . SER A 1 235 ? 17.969 10.256 -32.763 1.00 43.01 216 SER A CA 1
ATOM 1567 C C . SER A 1 235 ? 18.419 10.878 -31.451 1.00 70.21 216 SER A C 1
ATOM 1568 O O . SER A 1 235 ? 17.637 11.550 -30.773 1.00 73.91 216 SER A O 1
ATOM 1571 N N . PHE A 1 236 ? 19.687 10.657 -31.107 1.00 37.40 217 PHE A N 1
ATOM 1572 C CA . PHE A 1 236 ? 20.280 11.256 -29.909 1.00 50.37 217 PHE A CA 1
ATOM 1573 C C . PHE A 1 236 ? 21.670 11.811 -30.218 1.00 45.58 217 PHE A C 1
ATOM 1574 O O . PHE A 1 236 ? 22.314 11.405 -31.191 1.00 35.93 217 PHE A O 1
ATOM 1582 N N . SER A 1 237 ? 22.123 12.745 -29.385 1.00 56.26 218 SER A N 1
ATOM 1583 C CA . SER A 1 237 ? 23.501 13.228 -29.436 1.00 79.07 218 SER A CA 1
ATOM 1584 C C . SER A 1 237 ? 24.400 12.381 -28.530 1.00 47.66 218 SER A C 1
ATOM 1585 O O . SER A 1 237 ? 24.271 12.399 -27.295 1.00 31.57 218 SER A O 1
ATOM 1588 N N . LEU A 1 238 ? 25.325 11.656 -29.146 1.00 37.28 219 LEU A N 1
ATOM 1589 C CA . LEU A 1 238 ? 26.166 10.715 -28.413 1.00 73.65 219 LEU A CA 1
ATOM 1590 C C . LEU A 1 238 ? 27.547 11.277 -28.125 1.00 40.88 219 LEU A C 1
ATOM 1591 O O . LEU A 1 238 ? 28.257 11.684 -29.039 1.00 46.80 219 LEU A O 1
ATOM 1596 N N . HIS A 1 239 ? 27.938 11.282 -26.858 1.00 34.28 220 HIS A N 1
ATOM 1597 C CA . HIS A 1 239 ? 29.290 11.692 -26.502 1.00 36.49 220 HIS A CA 1
ATOM 1598 C C . HIS A 1 239 ? 30.258 10.547 -26.753 1.00 74.83 220 HIS A C 1
ATOM 1599 O O . HIS A 1 239 ? 31.451 10.755 -26.961 1.00 59.11 220 HIS A O 1
ATOM 1606 N N . GLU A 1 240 ? 29.743 9.327 -26.718 1.00 36.66 221 GLU A N 1
ATOM 1607 C CA . GLU A 1 240 ? 30.564 8.177 -27.055 1.00 32.86 221 GLU A CA 1
ATOM 1608 C C . GLU A 1 240 ? 29.836 7.267 -28.017 1.00 32.62 221 GLU A C 1
ATOM 1609 O O . GLU A 1 240 ? 28.605 7.171 -28.006 1.00 40.59 221 GLU A O 1
ATOM 1615 N N . GLN A 1 241 ? 30.628 6.603 -28.850 1.00 27.11 222 GLN A N 1
ATOM 1616 C CA . GLN A 1 241 ? 30.160 5.577 -29.763 1.00 27.27 222 GLN A CA 1
ATOM 1617 C C . GLN A 1 241 ? 31.183 4.449 -29.794 1.00 40.62 222 GLN A C 1
ATOM 1618 O O . GLN A 1 241 ? 32.269 4.588 -30.360 1.00 43.76 222 GLN A O 1
ATOM 1624 N N . ASN A 1 242 ? 30.820 3.327 -29.190 1.00 29.81 223 ASN A N 1
ATOM 1625 C CA . ASN A 1 242 ? 31.754 2.242 -28.923 1.00 29.16 223 ASN A CA 1
ATOM 1626 C C . ASN A 1 242 ? 31.372 0.928 -29.558 1.00 24.42 223 ASN A C 1
ATOM 1627 O O . ASN A 1 242 ? 30.221 0.515 -29.503 1.00 33.47 223 ASN A O 1
ATOM 1632 N N . ILE A 1 243 ? 32.353 0.258 -30.153 1.00 28.13 224 ILE A N 1
ATOM 1633 C CA . ILE A 1 243 ? 32.149 -1.071 -30.711 1.00 25.81 224 ILE A CA 1
ATOM 1634 C C . ILE A 1 243 ? 33.159 -2.070 -30.168 1.00 28.13 224 ILE A C 1
ATOM 1635 O O . ILE A 1 243 ? 34.372 -1.875 -30.305 1.00 30.15 224 ILE A O 1
ATOM 1640 N N . HIS A 1 244 ? 32.651 -3.140 -29.557 1.00 24.66 225 HIS A N 1
ATOM 1641 C CA . HIS A 1 244 ? 33.472 -4.180 -28.928 1.00 24.17 225 HIS A CA 1
ATOM 1642 C C . HIS A 1 244 ? 33.372 -5.510 -29.661 1.00 32.09 225 HIS A C 1
ATOM 1643 O O . HIS A 1 244 ? 32.297 -6.105 -29.745 1.00 28.98 225 HIS A O 1
ATOM 1650 N N . ASN A 1 245 ? 34.506 -5.991 -30.157 1.00 26.03 226 ASN A N 1
ATOM 1651 C CA . ASN A 1 245 ? 34.566 -7.282 -30.823 1.00 28.62 226 ASN A CA 1
ATOM 1652 C C . ASN A 1 245 ? 35.167 -8.380 -29.960 1.00 32.57 226 ASN A C 1
ATOM 1653 O O . ASN A 1 245 ? 36.179 -8.165 -29.308 1.00 38.37 226 ASN A O 1
ATOM 1658 N N . LEU A 1 246 ? 34.560 -9.563 -29.975 1.00 25.93 227 LEU A N 1
ATOM 1659 C CA . LEU A 1 246 ? 35.040 -10.684 -29.172 1.00 30.44 227 LEU A CA 1
ATOM 1660 C C . LEU A 1 246 ? 35.432 -11.855 -30.058 1.00 34.84 227 LEU A C 1
ATOM 1661 O O . LEU A 1 246 ? 35.101 -11.859 -31.237 1.00 37.43 227 LEU A O 1
ATOM 1666 N N . PRO A 1 247 ? 36.138 -12.853 -29.496 1.00 82.48 228 PRO A N 1
ATOM 1667 C CA . PRO A 1 247 ? 36.486 -14.020 -30.314 1.00 69.05 228 PRO A CA 1
ATOM 1668 C C . PRO A 1 247 ? 35.218 -14.803 -30.607 1.00 65.46 228 PRO A C 1
ATOM 1669 O O . PRO A 1 247 ? 34.646 -15.379 -29.682 1.00 69.70 228 PRO A O 1
ATOM 1673 N N . ARG A 1 248 ? 34.778 -14.806 -31.862 1.00 64.22 229 ARG A N 1
ATOM 1674 C CA . ARG A 1 248 ? 33.543 -15.485 -32.253 1.00 84.74 229 ARG A CA 1
ATOM 1675 C C . ARG A 1 248 ? 33.346 -16.783 -31.480 1.00 72.57 229 ARG A C 1
ATOM 1676 O O . ARG A 1 248 ? 32.220 -17.158 -31.147 1.00 78.98 229 ARG A O 1
ATOM 1684 N N . ASP A 1 249 ? 34.456 -17.458 -31.198 1.00 99.18 230 ASP A N 1
ATOM 1685 C CA . ASP A 1 249 ? 34.459 -18.656 -30.371 1.00 78.11 230 ASP A CA 1
ATOM 1686 C C . ASP A 1 249 ? 33.767 -18.395 -29.040 1.00 57.15 230 ASP A C 1
ATOM 1687 O O . ASP A 1 249 ? 33.389 -19.329 -28.333 1.00 108.01 230 ASP A O 1
ATOM 1692 N N . GLN A 1 250 ? 33.616 -17.120 -28.694 1.00 105.00 231 GLN A N 1
ATOM 1693 C CA . GLN A 1 250 ? 32.897 -16.741 -27.486 1.00 53.27 231 GLN A CA 1
ATOM 1694 C C . GLN A 1 250 ? 31.394 -16.731 -27.782 1.00 62.26 231 GLN A C 1
ATOM 1695 O O . GLN A 1 250 ? 30.590 -16.217 -26.995 1.00 66.18 231 GLN A O 1
ATOM 1701 N N . GLY A 1 251 ? 31.037 -17.313 -28.929 1.00 89.62 232 GLY A N 1
ATOM 1702 C CA . GLY A 1 251 ? 29.652 -17.534 -29.319 1.00 81.37 232 GLY A CA 1
ATOM 1703 C C . GLY A 1 251 ? 29.126 -16.543 -30.342 1.00 68.04 232 GLY A C 1
ATOM 1704 O O . GLY A 1 251 ? 29.613 -15.417 -30.416 1.00 104.94 232 GLY A O 1
ATOM 1705 N N . PRO A 1 252 ? 28.144 -16.962 -31.157 1.00 60.06 233 PRO A N 1
ATOM 1706 C CA . PRO A 1 252 ? 27.403 -15.983 -31.962 1.00 43.21 233 PRO A CA 1
ATOM 1707 C C . PRO A 1 252 ? 26.567 -15.106 -31.035 1.00 36.86 233 PRO A C 1
ATOM 1708 O O . PRO A 1 252 ? 25.680 -15.621 -30.354 1.00 61.65 233 PRO A O 1
ATOM 1712 N N . GLY A 1 253 ? 26.853 -13.809 -31.000 1.00 27.39 234 GLY A N 1
ATOM 1713 C CA . GLY A 1 253 ? 26.190 -12.916 -30.066 1.00 30.98 234 GLY A CA 1
ATOM 1714 C C . GLY A 1 253 ? 26.315 -11.464 -30.467 1.00 26.92 234 GLY A C 1
ATOM 1715 O O . GLY A 1 253 ? 27.304 -11.059 -31.080 1.00 31.31 234 GLY A O 1
ATOM 1716 N N . ASN A 1 254 ? 25.302 -10.672 -30.139 1.00 25.30 235 ASN A N 1
ATOM 1717 C CA . ASN A 1 254 ? 25.273 -9.265 -30.506 1.00 25.53 235 ASN A CA 1
ATOM 1718 C C . ASN A 1 254 ? 24.343 -8.507 -29.587 1.00 25.12 235 ASN A C 1
ATOM 1719 O O . ASN A 1 254 ? 23.162 -8.827 -29.509 1.00 32.30 235 ASN A O 1
ATOM 1724 N N . THR A 1 255 ? 24.873 -7.539 -28.849 1.00 23.51 236 THR A N 1
ATOM 1725 C CA . THR A 1 255 ? 24.002 -6.695 -28.037 1.00 31.94 236 THR A CA 1
ATOM 1726 C C . THR A 1 255 ? 24.208 -5.223 -28.367 1.00 29.84 236 THR A C 1
ATOM 1727 O O . THR A 1 255 ? 25.300 -4.807 -28.780 1.00 29.47 236 THR A O 1
ATOM 1731 N N . VAL A 1 256 ? 23.158 -4.429 -28.189 1.00 23.48 237 VAL A N 1
ATOM 1732 C CA . VAL A 1 256 ? 23.248 -2.999 -28.394 1.00 22.62 237 VAL A CA 1
ATOM 1733 C C . VAL A 1 256 ? 22.787 -2.278 -27.117 1.00 29.30 237 VAL A C 1
ATOM 1734 O O . VAL A 1 256 ? 21.701 -2.568 -26.612 1.00 23.29 237 VAL A O 1
ATOM 1738 N N . SER A 1 257 ? 23.600 -1.342 -26.619 1.00 20.61 238 SER A N 1
ATOM 1739 C CA . SER A 1 257 ? 23.309 -0.607 -25.391 1.00 19.25 238 SER A CA 1
ATOM 1740 C C . SER A 1 257 ? 23.317 0.897 -25.565 1.00 22.65 238 SER A C 1
ATOM 1741 O O . SER A 1 257 ? 24.046 1.438 -26.399 1.00 29.78 238 SER A O 1
ATOM 1744 N N . LEU A 1 258 ? 22.509 1.578 -24.771 1.00 18.55 239 LEU A N 1
ATOM 1745 C CA . LEU A 1 258 ? 22.568 3.024 -24.705 1.00 21.11 239 LEU A CA 1
ATOM 1746 C C . LEU A 1 258 ? 22.575 3.418 -23.231 1.00 23.26 239 LEU A C 1
ATOM 1747 O O . LEU A 1 258 ? 21.674 3.036 -22.469 1.00 20.46 239 LEU A O 1
ATOM 1752 N N . GLU A 1 259 ? 23.611 4.146 -22.828 1.00 16.90 240 GLU A N 1
ATOM 1753 C CA . GLU A 1 259 ? 23.716 4.647 -21.467 1.00 17.07 240 GLU A CA 1
ATOM 1754 C C . GLU A 1 259 ? 23.365 6.126 -21.433 1.00 27.63 240 GLU A C 1
ATOM 1755 O O . GLU A 1 259 ? 23.933 6.932 -22.183 1.00 26.99 240 GLU A O 1
ATOM 1761 N N . VAL A 1 260 ? 22.439 6.480 -20.556 1.00 20.37 241 VAL A N 1
ATOM 1762 C CA . VAL A 1 260 ? 21.916 7.835 -20.490 1.00 28.86 241 VAL A CA 1
ATOM 1763 C C . VAL A 1 260 ? 22.332 8.461 -19.177 1.00 21.14 241 VAL A C 1
ATOM 1764 O O . VAL A 1 260 ? 21.770 8.145 -18.124 1.00 21.29 241 VAL A O 1
ATOM 1768 N N . GLU A 1 261 ? 23.331 9.341 -19.226 1.00 23.38 242 GLU A N 1
ATOM 1769 C CA . GLU A 1 261 ? 23.772 10.058 -18.039 1.00 20.53 242 GLU A CA 1
ATOM 1770 C C . GLU A 1 261 ? 23.014 11.382 -17.915 1.00 26.75 242 GLU A C 1
ATOM 1771 O O . GLU A 1 261 ? 23.071 12.223 -18.801 1.00 34.40 242 GLU A O 1
ATOM 1777 N N . SER A 1 262 ? 22.289 11.545 -16.820 1.00 24.38 243 SER A N 1
ATOM 1778 C CA . SER A 1 262 ? 21.550 12.778 -16.571 1.00 25.76 243 SER A CA 1
ATOM 1779 C C . SER A 1 262 ? 22.159 13.421 -15.348 1.00 22.17 243 SER A C 1
ATOM 1780 O O . SER A 1 262 ? 23.009 12.836 -14.675 1.00 30.31 243 SER A O 1
ATOM 1783 N N . GLU A 1 263 ? 21.725 14.634 -15.034 1.00 34.76 244 GLU A N 1
ATOM 1784 C CA . GLU A 1 263 ? 22.335 15.351 -13.920 1.00 24.93 244 GLU A CA 1
ATOM 1785 C C . GLU A 1 263 ? 22.210 14.601 -12.598 1.00 22.66 244 GLU A C 1
ATOM 1786 O O . GLU A 1 263 ? 23.121 14.608 -11.770 1.00 31.69 244 GLU A O 1
ATOM 1792 N N . ASN A 1 264 ? 21.064 13.943 -12.409 1.00 24.91 245 ASN A N 1
ATOM 1793 C CA . ASN A 1 264 ? 20.700 13.352 -11.138 1.00 26.56 245 ASN A CA 1
ATOM 1794 C C . ASN A 1 264 ? 20.973 11.841 -11.105 1.00 29.44 245 ASN A C 1
ATOM 1795 O O . ASN A 1 264 ? 20.984 11.218 -10.039 1.00 28.77 245 ASN A O 1
ATOM 1800 N N . ILE A 1 265 ? 21.216 11.259 -12.273 1.00 26.57 246 ILE A N 1
ATOM 1801 C CA . ILE A 1 265 ? 21.291 9.805 -12.347 1.00 30.66 246 ILE A CA 1
ATOM 1802 C C . ILE A 1 265 ? 21.804 9.283 -13.693 1.00 21.13 246 ILE A C 1
ATOM 1803 O O . ILE A 1 265 ? 21.640 9.924 -14.723 1.00 19.27 246 ILE A O 1
ATOM 1808 N N . THR A 1 266 ? 22.401 8.093 -13.683 1.00 21.66 247 THR A N 1
ATOM 1809 C CA . THR A 1 266 ? 22.736 7.405 -14.935 1.00 18.83 247 THR A CA 1
ATOM 1810 C C . THR A 1 266 ? 21.910 6.121 -15.094 1.00 18.01 247 THR A C 1
ATOM 1811 O O . THR A 1 266 ? 21.826 5.321 -14.156 1.00 16.02 247 THR A O 1
ATOM 1815 N N . GLU A 1 267 ? 21.305 5.945 -16.263 1.00 14.96 248 GLU A N 1
ATOM 1816 C CA . GLU A 1 267 ? 20.563 4.734 -16.574 1.00 16.52 248 GLU A CA 1
ATOM 1817 C C . GLU A 1 267 ? 21.194 4.081 -17.793 1.00 16.79 248 GLU A C 1
ATOM 1818 O O . GLU A 1 267 ? 22.044 4.676 -18.445 1.00 16.08 248 GLU A O 1
ATOM 1824 N N . ARG A 1 268 ? 20.787 2.856 -18.097 1.00 13.03 249 ARG A N 1
ATOM 1825 C CA . ARG A 1 268 ? 21.377 2.135 -19.217 1.00 14.52 249 ARG A CA 1
ATOM 1826 C C . ARG A 1 268 ? 20.372 1.103 -19.688 1.00 20.43 249 ARG A C 1
ATOM 1827 O O . ARG A 1 268 ? 19.777 0.386 -18.861 1.00 19.36 249 ARG A O 1
ATOM 1835 N N . PHE A 1 269 ? 20.183 1.042 -21.006 1.00 17.03 250 PHE A N 1
ATOM 1836 C CA . PHE A 1 269 ? 19.213 0.148 -21.625 1.00 16.31 250 PHE A CA 1
ATOM 1837 C C . PHE A 1 269 ? 19.907 -0.691 -22.683 1.00 17.38 250 PHE A C 1
ATOM 1838 O O . PHE A 1 269 ? 20.919 -0.273 -23.246 1.00 23.24 250 PHE A O 1
ATOM 1846 N N . PHE A 1 270 ? 19.387 -1.881 -22.951 1.00 16.97 251 PHE A N 1
ATOM 1847 C CA . PHE A 1 270 ? 20.023 -2.717 -23.956 1.00 24.72 251 PHE A CA 1
ATOM 1848 C C . PHE A 1 270 ? 19.027 -3.610 -24.658 1.00 31.16 251 PHE A C 1
ATOM 1849 O O . PHE A 1 270 ? 17.925 -3.842 -24.159 1.00 23.37 251 PHE A O 1
ATOM 1857 N N . VAL A 1 271 ? 19.421 -4.073 -25.838 1.00 26.32 252 VAL A N 1
ATOM 1858 C CA . VAL A 1 271 ? 18.653 -5.064 -26.583 1.00 27.03 252 VAL A CA 1
ATOM 1859 C C . VAL A 1 271 ? 19.634 -6.115 -27.076 1.00 35.72 252 VAL A C 1
ATOM 1860 O O . VAL A 1 271 ? 20.822 -5.834 -27.247 1.00 32.49 252 VAL A O 1
ATOM 1864 N N . VAL A 1 272 ? 19.142 -7.330 -27.276 1.00 23.86 253 VAL A N 1
ATOM 1865 C CA . VAL A 1 272 ? 19.957 -8.423 -27.781 1.00 27.42 253 VAL A CA 1
ATOM 1866 C C . VAL A 1 272 ? 19.501 -8.771 -29.184 1.00 41.91 253 VAL A C 1
ATOM 1867 O O . VAL A 1 272 ? 18.353 -9.161 -29.387 1.00 35.24 253 VAL A O 1
ATOM 1871 N N . GLY A 1 273 ? 20.393 -8.599 -30.153 1.00 53.26 254 GLY A N 1
ATOM 1872 C CA . GLY A 1 273 ? 20.090 -8.932 -31.532 1.00 45.56 254 GLY A CA 1
ATOM 1873 C C . GLY A 1 273 ? 19.879 -10.425 -31.668 1.00 28.76 254 GLY A C 1
ATOM 1874 O O . GLY A 1 273 ? 20.436 -11.219 -30.921 1.00 40.25 254 GLY A O 1
ATOM 1875 N N . GLU A 1 274 ? 19.062 -10.823 -32.633 1.00 57.73 255 GLU A N 1
ATOM 1876 C CA . GLU A 1 274 ? 18.805 -12.242 -32.842 1.00 81.83 255 GLU A CA 1
ATOM 1877 C C . GLU A 1 274 ? 18.661 -12.539 -34.326 1.00 53.01 255 GLU A C 1
ATOM 1878 O O . GLU A 1 274 ? 18.723 -11.632 -35.157 1.00 76.85 255 GLU A O 1
ATOM 1880 N N . LYS A 1 275 ? 18.484 -13.810 -34.662 1.00 56.03 256 LYS A N 1
ATOM 1881 C CA . LYS A 1 275 ? 18.226 -14.177 -36.052 1.00 92.23 256 LYS A CA 1
ATOM 1882 C C . LYS A 1 275 ? 16.870 -13.649 -36.504 1.00 95.01 256 LYS A C 1
ATOM 1883 O O . LYS A 1 275 ? 15.901 -13.671 -35.739 1.00 72.17 256 LYS A O 1
ATOM 1889 N N . ARG A 1 276 ? 16.823 -13.166 -37.743 1.00 59.25 257 ARG A N 1
ATOM 1890 C CA . ARG A 1 276 ? 15.596 -12.658 -38.357 1.00 35.60 257 ARG A CA 1
ATOM 1891 C C . ARG A 1 276 ? 15.256 -11.228 -37.950 1.00 79.57 257 ARG A C 1
ATOM 1892 O O . ARG A 1 276 ? 14.144 -10.752 -38.187 1.00 47.67 257 ARG A O 1
ATOM 1900 N N . VAL A 1 277 ? 16.218 -10.539 -37.348 1.00 65.82 258 VAL A N 1
ATOM 1901 C CA . VAL A 1 277 ? 16.021 -9.147 -36.974 1.00 69.16 258 VAL A CA 1
ATOM 1902 C C . VAL A 1 277 ? 17.117 -8.272 -37.579 1.00 47.15 258 VAL A C 1
ATOM 1903 O O . VAL A 1 277 ? 18.290 -8.643 -37.581 1.00 89.98 258 VAL A O 1
ATOM 1907 N N . SER A 1 278 ? 16.733 -7.113 -38.100 1.00 69.23 259 SER A N 1
ATOM 1908 C CA . SER A 1 278 ? 17.691 -6.244 -38.772 1.00 85.71 259 SER A CA 1
ATOM 1909 C C . SER A 1 278 ? 18.315 -5.220 -37.834 1.00 79.98 259 SER A C 1
ATOM 1910 O O . SER A 1 278 ? 17.624 -4.587 -37.041 1.00 46.15 259 SER A O 1
ATOM 1913 N N . ALA A 1 279 ? 19.624 -5.046 -37.959 1.00 44.63 260 ALA A N 1
ATOM 1914 C CA . ALA A 1 279 ? 20.373 -4.081 -37.165 1.00 33.14 260 ALA A CA 1
ATOM 1915 C C . ALA A 1 279 ? 19.594 -2.792 -36.939 1.00 68.89 260 ALA A C 1
ATOM 1916 O O . ALA A 1 279 ? 19.614 -2.233 -35.843 1.00 65.37 260 ALA A O 1
ATOM 1918 N N . GLU A 1 280 ? 18.907 -2.321 -37.975 1.00 42.97 261 GLU A N 1
ATOM 1919 C CA . GLU A 1 280 ? 18.177 -1.061 -37.877 1.00 67.29 261 GLU A CA 1
ATOM 1920 C C . GLU A 1 280 ? 16.985 -1.136 -36.918 1.00 56.20 261 GLU A C 1
ATOM 1921 O O . GLU A 1 280 ? 16.618 -0.137 -36.301 1.00 66.90 261 GLU A O 1
ATOM 1927 N N . VAL A 1 281 ? 16.396 -2.320 -36.785 1.00 33.03 262 VAL A N 1
ATOM 1928 C CA . VAL A 1 281 ? 15.188 -2.474 -35.982 1.00 72.22 262 VAL A CA 1
ATOM 1929 C C . VAL A 1 281 ? 15.522 -2.832 -34.545 1.00 67.17 262 VAL A C 1
ATOM 1930 O O . VAL A 1 281 ? 14.788 -2.459 -33.628 1.00 44.05 262 VAL A O 1
ATOM 1934 N N . VAL A 1 282 ? 16.620 -3.560 -34.348 1.00 49.35 263 VAL A N 1
ATOM 1935 C CA . VAL A 1 282 ? 17.088 -3.838 -32.994 1.00 37.24 263 VAL A CA 1
ATOM 1936 C C . VAL A 1 282 ? 17.418 -2.519 -32.309 1.00 64.59 263 VAL A C 1
ATOM 1937 O O . VAL A 1 282 ? 16.985 -2.283 -31.185 1.00 51.18 263 VAL A O 1
ATOM 1941 N N . ALA A 1 283 ? 18.158 -1.648 -32.994 1.00 28.14 264 ALA A N 1
ATOM 1942 C CA . ALA A 1 283 ? 18.420 -0.316 -32.458 1.00 51.86 264 ALA A CA 1
ATOM 1943 C C . ALA A 1 283 ? 17.120 0.467 -32.360 1.00 50.23 264 ALA A C 1
ATOM 1944 O O . ALA A 1 283 ? 16.999 1.384 -31.548 1.00 46.06 264 ALA A O 1
ATOM 1946 N N . ALA A 1 284 ? 16.156 0.110 -33.207 1.00 65.68 265 ALA A N 1
ATOM 1947 C CA . ALA A 1 284 ? 14.842 0.744 -33.190 1.00 61.11 265 ALA A CA 1
ATOM 1948 C C . ALA A 1 284 ? 14.074 0.362 -31.927 1.00 39.02 265 ALA A C 1
ATOM 1949 O O . ALA A 1 284 ? 13.457 1.217 -31.292 1.00 38.67 265 ALA A O 1
ATOM 1951 N N . GLN A 1 285 ? 14.116 -0.918 -31.568 1.00 38.62 266 GLN A N 1
ATOM 1952 C CA . GLN A 1 285 ? 13.564 -1.358 -30.292 1.00 54.40 266 GLN A CA 1
ATOM 1953 C C . GLN A 1 285 ? 14.255 -0.617 -29.150 1.00 68.88 266 GLN A C 1
ATOM 1954 O O . GLN A 1 285 ? 13.594 -0.008 -28.319 1.00 36.71 266 GLN A O 1
ATOM 1960 N N . LEU A 1 286 ? 15.584 -0.648 -29.122 1.00 47.64 267 LEU A N 1
ATOM 1961 C CA . LEU A 1 286 ? 16.327 0.063 -28.085 1.00 32.40 267 LEU A CA 1
ATOM 1962 C C . LEU A 1 286 ? 15.997 1.552 -28.111 1.00 38.34 267 LEU A C 1
ATOM 1963 O O . LEU A 1 286 ? 15.685 2.143 -27.081 1.00 33.86 267 LEU A O 1
ATOM 1968 N N . VAL A 1 287 ? 16.043 2.160 -29.294 1.00 35.44 268 VAL A N 1
ATOM 1969 C CA . VAL A 1 287 ? 15.683 3.571 -29.427 1.00 36.73 268 VAL A CA 1
ATOM 1970 C C . VAL A 1 287 ? 14.319 3.884 -28.798 1.00 41.85 268 VAL A C 1
ATOM 1971 O O . VAL A 1 287 ? 14.148 4.915 -28.146 1.00 45.01 268 VAL A O 1
ATOM 1975 N N . LYS A 1 288 ? 13.357 2.990 -29.000 1.00 29.79 269 LYS A N 1
ATOM 1976 C CA . LYS A 1 288 ? 11.996 3.181 -28.495 1.00 63.99 269 LYS A CA 1
ATOM 1977 C C . LYS A 1 288 ? 11.937 3.163 -26.971 1.00 59.58 269 LYS A C 1
ATOM 1978 O O . LYS A 1 288 ? 11.292 4.004 -26.345 1.00 48.35 269 LYS A O 1
ATOM 1984 N N . GLU A 1 289 ? 12.606 2.182 -26.385 1.00 48.91 270 GLU A N 1
ATOM 1985 C CA . GLU A 1 289 ? 12.669 2.039 -24.941 1.00 38.68 270 GLU A CA 1
ATOM 1986 C C . GLU A 1 289 ? 13.261 3.285 -24.296 1.00 34.66 270 GLU A C 1
ATOM 1987 O O . GLU A 1 289 ? 12.774 3.754 -23.269 1.00 43.18 270 GLU A O 1
ATOM 1993 N N . VAL A 1 290 ? 14.316 3.826 -24.902 1.00 29.84 271 VAL A N 1
ATOM 1994 C CA . VAL A 1 290 ? 14.985 4.994 -24.351 1.00 27.94 271 VAL A CA 1
ATOM 1995 C C . VAL A 1 290 ? 14.084 6.231 -24.381 1.00 26.68 271 VAL A C 1
ATOM 1996 O O . VAL A 1 290 ? 14.082 7.030 -23.454 1.00 27.63 271 VAL A O 1
ATOM 2000 N N . LYS A 1 291 ? 13.330 6.395 -25.460 1.00 44.23 272 LYS A N 1
ATOM 2001 C CA . LYS A 1 291 ? 12.411 7.525 -25.541 1.00 40.85 272 LYS A CA 1
ATOM 2002 C C . LYS A 1 291 ? 11.238 7.370 -24.569 1.00 26.84 272 LYS A C 1
ATOM 2003 O O . LYS A 1 291 ? 10.735 8.363 -24.039 1.00 50.11 272 LYS A O 1
ATOM 2009 N N . ARG A 1 292 ? 10.829 6.128 -24.312 1.00 33.45 273 ARG A N 1
ATOM 2010 C CA . ARG A 1 292 ? 9.876 5.850 -23.240 1.00 52.75 273 ARG A CA 1
ATOM 2011 C C . ARG A 1 292 ? 10.414 6.360 -21.901 1.00 50.05 273 ARG A C 1
ATOM 2012 O O . ARG A 1 292 ? 9.700 7.015 -21.144 1.00 37.50 273 ARG A O 1
ATOM 2020 N N . TYR A 1 293 ? 11.678 6.064 -21.611 1.00 27.99 274 TYR A N 1
ATOM 2021 C CA . TYR A 1 293 ? 12.309 6.557 -20.387 1.00 23.56 274 TYR A CA 1
ATOM 2022 C C . TYR A 1 293 ? 12.362 8.076 -20.390 1.00 35.31 274 TYR A C 1
ATOM 2023 O O . TYR A 1 293 ? 12.035 8.712 -19.396 1.00 28.66 274 TYR A O 1
ATOM 2032 N N . LEU A 1 294 ? 12.783 8.650 -21.514 1.00 32.93 275 LEU A N 1
ATOM 2033 C CA . LEU A 1 294 ? 12.972 10.088 -21.612 1.00 54.51 275 LEU A CA 1
ATOM 2034 C C . LEU A 1 294 ? 11.641 10.833 -21.706 1.00 64.46 275 LEU A C 1
ATOM 2035 O O . LEU A 1 294 ? 11.567 12.009 -21.366 1.00 37.60 275 LEU A O 1
ATOM 2040 N N . ALA A 1 295 ? 10.598 10.141 -22.160 1.00 41.80 276 ALA A N 1
ATOM 2041 C CA . ALA A 1 295 ? 9.254 10.719 -22.263 1.00 44.27 276 ALA A CA 1
ATOM 2042 C C . ALA A 1 295 ? 8.727 11.236 -20.926 1.00 63.62 276 ALA A C 1
ATOM 2043 O O . ALA A 1 295 ? 7.816 12.062 -20.886 1.00 59.82 276 ALA A O 1
ATOM 2045 N N . SER A 1 296 ? 9.296 10.740 -19.833 1.00 44.84 277 SER A N 1
ATOM 2046 C CA . SER A 1 296 ? 8.838 11.092 -18.495 1.00 21.97 277 SER A CA 1
ATOM 2047 C C . SER A 1 296 ? 9.956 11.740 -17.690 1.00 32.00 277 SER A C 1
ATOM 2048 O O . SER A 1 296 ? 11.124 11.648 -18.066 1.00 34.28 277 SER A O 1
ATOM 2051 N N . THR A 1 297 ? 9.607 12.382 -16.577 1.00 27.69 278 THR A N 1
ATOM 2052 C CA . THR A 1 297 ? 10.609 13.004 -15.718 1.00 30.01 278 THR A CA 1
ATOM 2053 C C . THR A 1 297 ? 11.225 12.036 -14.703 1.00 24.13 278 THR A C 1
ATOM 2054 O O . THR A 1 297 ? 12.169 12.401 -14.009 1.00 23.32 278 THR A O 1
ATOM 2058 N N . ALA A 1 298 ? 10.673 10.820 -14.616 1.00 25.36 279 ALA A N 1
ATOM 2059 C CA . ALA A 1 298 ? 11.117 9.782 -13.669 1.00 25.42 279 ALA A CA 1
ATOM 2060 C C . ALA A 1 298 ? 12.635 9.528 -13.712 1.00 18.70 279 ALA A C 1
ATOM 2061 O O . ALA A 1 298 ? 13.218 9.435 -14.789 1.00 26.87 279 ALA A O 1
ATOM 2063 N N . ALA A 1 299 ? 13.258 9.441 -12.538 1.00 24.99 280 ALA A N 1
ATOM 2064 C CA . ALA A 1 299 ? 14.707 9.209 -12.443 1.00 20.42 280 ALA A CA 1
ATOM 2065 C C . ALA A 1 299 ? 15.071 7.795 -12.903 1.00 19.08 280 ALA A C 1
ATOM 2066 O O . ALA A 1 299 ? 15.980 7.586 -13.714 1.00 17.63 280 ALA A O 1
ATOM 2068 N N . VAL A 1 300 ? 14.314 6.827 -12.408 1.00 18.47 281 VAL A N 1
ATOM 2069 C CA . VAL A 1 300 ? 14.679 5.434 -12.539 1.00 24.22 281 VAL A CA 1
ATOM 2070 C C . VAL A 1 300 ? 13.863 4.728 -13.618 1.00 21.32 281 VAL A C 1
ATOM 2071 O O . VAL A 1 300 ? 12.655 4.965 -13.730 1.00 17.58 281 VAL A O 1
ATOM 2075 N N . GLY A 1 301 ? 14.523 3.899 -14.441 1.00 14.43 282 GLY A N 1
ATOM 2076 C CA . GLY A 1 301 ? 13.828 3.119 -15.440 1.00 14.30 282 GLY A CA 1
ATOM 2077 C C . GLY A 1 301 ? 13.071 1.937 -14.858 1.00 13.98 282 GLY A C 1
ATOM 2078 O O . GLY A 1 301 ? 13.173 1.624 -13.661 1.00 13.80 282 GLY A O 1
ATOM 2079 N N . GLU A 1 302 ? 12.339 1.247 -15.723 1.00 17.93 283 GLU A N 1
ATOM 2080 C CA . GLU A 1 302 ? 11.447 0.159 -15.308 1.00 18.77 283 GLU A CA 1
ATOM 2081 C C . GLU A 1 302 ? 12.146 -0.922 -14.475 1.00 15.08 283 GLU A C 1
ATOM 2082 O O . GLU A 1 302 ? 11.580 -1.467 -13.483 1.00 13.77 283 GLU A O 1
ATOM 2088 N N . TYR A 1 303 ? 13.383 -1.249 -14.850 1.00 14.97 284 TYR A N 1
ATOM 2089 C CA . TYR A 1 303 ? 14.035 -2.424 -14.279 1.00 13.70 284 TYR A CA 1
ATOM 2090 C C . TYR A 1 303 ? 14.812 -2.078 -13.021 1.00 12.44 284 TYR A C 1
ATOM 2091 O O . TYR A 1 303 ? 14.727 -2.785 -11.979 1.00 12.21 284 TYR A O 1
ATOM 2100 N N . LEU A 1 304 ? 15.591 -1.004 -13.112 1.00 12.94 285 LEU A N 1
ATOM 2101 C CA . LEU A 1 304 ? 16.296 -0.489 -11.951 1.00 12.70 285 LEU A CA 1
ATOM 2102 C C . LEU A 1 304 ? 15.337 -0.307 -10.783 1.00 12.83 285 LEU A C 1
ATOM 2103 O O . LEU A 1 304 ? 15.677 -0.606 -9.633 1.00 12.67 285 LEU A O 1
ATOM 2108 N N . ALA A 1 305 ? 14.116 0.145 -11.061 1.00 13.11 286 ALA A N 1
ATOM 2109 C CA . ALA A 1 305 ? 13.124 0.325 -9.985 1.00 13.26 286 ALA A CA 1
ATOM 2110 C C . ALA A 1 305 ? 12.972 -0.921 -9.133 1.00 12.88 286 ALA A C 1
ATOM 2111 O O . ALA A 1 305 ? 13.016 -0.867 -7.904 1.00 12.87 286 ALA A O 1
ATOM 2113 N N . ASP A 1 306 ? 12.792 -2.080 -9.768 1.00 12.58 287 ASP A N 1
ATOM 2114 C CA . ASP A 1 306 ? 12.573 -3.276 -8.936 1.00 12.25 287 ASP A CA 1
ATOM 2115 C C . ASP A 1 306 ? 13.822 -3.703 -8.175 1.00 11.97 287 ASP A C 1
ATOM 2116 O O . ASP A 1 306 ? 13.737 -4.403 -7.160 1.00 12.23 287 ASP A O 1
ATOM 2121 N N . GLN A 1 307 ? 14.969 -3.227 -8.647 1.00 11.98 288 GLN A N 1
ATOM 2122 C CA . GLN A 1 307 ? 16.244 -3.639 -8.091 1.00 11.74 288 GLN A CA 1
ATOM 2123 C C . GLN A 1 307 ? 16.667 -2.712 -6.946 1.00 11.93 288 GLN A C 1
ATOM 2124 O O . GLN A 1 307 ? 17.641 -2.991 -6.266 1.00 12.73 288 GLN A O 1
ATOM 2130 N N . LEU A 1 308 ? 15.895 -1.649 -6.711 1.00 12.30 289 LEU A N 1
ATOM 2131 C CA . LEU A 1 308 ? 16.237 -0.726 -5.614 1.00 12.53 289 LEU A CA 1
ATOM 2132 C C . LEU A 1 308 ? 15.370 -0.993 -4.388 1.00 12.55 289 LEU A C 1
ATOM 2133 O O . LEU A 1 308 ? 15.630 -0.484 -3.304 1.00 12.68 289 LEU A O 1
ATOM 2138 N N . VAL A 1 309 ? 14.305 -1.765 -4.564 1.00 12.44 290 VAL A N 1
ATOM 2139 C CA . VAL A 1 309 ? 13.357 -2.019 -3.488 1.00 12.48 290 VAL A CA 1
ATOM 2140 C C . VAL A 1 309 ? 14.037 -2.687 -2.274 1.00 12.51 290 VAL A C 1
ATOM 2141 O O . VAL A 1 309 ? 13.892 -2.230 -1.123 1.00 12.54 290 VAL A O 1
ATOM 2145 N N . LEU A 1 310 ? 14.749 -3.786 -2.523 1.00 11.86 291 LEU A N 1
ATOM 2146 C CA . LEU A 1 310 ? 15.375 -4.514 -1.414 1.00 12.98 291 LEU A CA 1
ATOM 2147 C C . LEU A 1 310 ? 16.438 -3.671 -0.691 1.00 11.77 291 LEU A C 1
ATOM 2148 O O . LEU A 1 310 ? 16.377 -3.518 0.533 1.00 14.63 291 LEU A O 1
ATOM 2153 N N . PRO A 1 311 ? 17.387 -3.085 -1.437 1.00 12.58 292 PRO A N 1
ATOM 2154 C CA . PRO A 1 311 ? 18.409 -2.326 -0.696 1.00 16.07 292 PRO A CA 1
ATOM 2155 C C . PRO A 1 311 ? 17.860 -1.147 0.109 1.00 16.80 292 PRO A C 1
ATOM 2156 O O . PRO A 1 311 ? 18.256 -0.905 1.256 1.00 16.98 292 PRO A O 1
ATOM 2160 N N . MET A 1 312 ? 16.909 -0.412 -0.452 1.00 12.64 293 MET A N 1
ATOM 2161 C CA . MET A 1 312 ? 16.294 0.666 0.316 1.00 13.04 293 MET A CA 1
ATOM 2162 C C . MET A 1 312 ? 15.506 0.155 1.527 1.00 16.60 293 MET A C 1
ATOM 2163 O O . MET A 1 312 ? 15.556 0.773 2.591 1.00 17.91 293 MET A O 1
ATOM 2168 N N . ALA A 1 313 ? 14.788 -0.959 1.378 1.00 13.13 294 ALA A N 1
ATOM 2169 C CA . ALA A 1 313 ? 14.069 -1.546 2.511 1.00 16.22 294 ALA A CA 1
ATOM 2170 C C . ALA A 1 313 ? 15.048 -1.920 3.625 1.00 24.01 294 ALA A C 1
ATOM 2171 O O . ALA A 1 313 ? 14.764 -1.731 4.810 1.00 21.03 294 ALA A O 1
ATOM 2173 N N . LEU A 1 314 ? 16.201 -2.462 3.253 1.00 17.53 295 LEU A N 1
ATOM 2174 C CA . LEU A 1 314 ? 17.160 -2.879 4.277 1.00 16.89 295 LEU A CA 1
ATOM 2175 C C . LEU A 1 314 ? 17.778 -1.660 4.976 1.00 24.24 295 LEU A C 1
ATOM 2176 O O . LEU A 1 314 ? 18.153 -1.743 6.148 1.00 29.57 295 LEU A O 1
ATOM 2181 N N . ALA A 1 315 ? 17.861 -0.526 4.269 1.00 24.56 296 ALA A N 1
ATOM 2182 C CA . ALA A 1 315 ? 18.379 0.728 4.831 1.00 21.69 296 ALA A CA 1
ATOM 2183 C C . ALA A 1 315 ? 17.361 1.396 5.741 1.00 28.66 296 ALA A C 1
ATOM 2184 O O . ALA A 1 315 ? 17.705 2.277 6.528 1.00 27.10 296 ALA A O 1
ATOM 2186 N N . GLY A 1 316 ? 16.098 1.014 5.580 1.00 22.46 297 GLY A N 1
ATOM 2187 C CA . GLY A 1 316 ? 15.014 1.524 6.390 1.00 27.70 297 GLY A CA 1
ATOM 2188 C C . GLY A 1 316 ? 14.513 2.877 5.927 1.00 20.70 297 GLY A C 1
ATOM 2189 O O . GLY A 1 316 ? 13.663 3.496 6.573 1.00 25.64 297 GLY A O 1
ATOM 2190 N N . ALA A 1 317 ? 15.038 3.342 4.797 1.00 21.66 298 ALA A N 1
ATOM 2191 C CA . ALA A 1 317 ? 14.626 4.611 4.231 1.00 20.67 298 ALA A CA 1
ATOM 2192 C C . ALA A 1 317 ? 15.121 4.771 2.795 1.00 22.89 298 ALA A C 1
ATOM 2193 O O . ALA A 1 317 ? 16.081 4.129 2.362 1.00 23.64 298 ALA A O 1
ATOM 2195 N N . GLY A 1 318 ? 14.438 5.622 2.053 1.00 15.61 299 GLY A N 1
ATOM 2196 C CA . GLY A 1 318 ? 14.831 5.919 0.688 1.00 17.00 299 GLY A CA 1
ATOM 2197 C C . GLY A 1 318 ? 13.610 6.069 -0.188 1.00 15.34 299 GLY A C 1
ATOM 2198 O O . GLY A 1 318 ? 12.508 5.711 0.223 1.00 15.69 299 GLY A O 1
ATOM 2199 N N . GLU A 1 319 ? 13.800 6.635 -1.370 1.00 15.27 300 GLU A N 1
ATOM 2200 C CA . GLU A 1 319 ? 12.716 6.777 -2.343 1.00 18.00 300 GLU A CA 1
ATOM 2201 C C . GLU A 1 319 ? 13.248 6.995 -3.758 1.00 15.45 300 GLU A C 1
ATOM 2202 O O . GLU A 1 319 ? 14.428 7.329 -3.966 1.00 15.43 300 GLU A O 1
ATOM 2208 N N . PHE A 1 320 ? 12.379 6.783 -4.740 1.00 15.49 301 PHE A N 1
ATOM 2209 C CA . PHE A 1 320 ? 12.708 7.066 -6.121 1.00 15.56 301 PHE A CA 1
ATOM 2210 C C . PHE A 1 320 ? 11.439 7.292 -6.888 1.00 16.05 301 PHE A C 1
ATOM 2211 O O . PHE A 1 320 ? 10.348 6.964 -6.397 1.00 16.78 301 PHE A O 1
ATOM 2219 N N . THR A 1 321 ? 11.583 7.810 -8.097 1.00 16.03 302 THR A N 1
ATOM 2220 C CA . THR A 1 321 ? 10.454 8.018 -8.998 1.00 16.31 302 THR A CA 1
ATOM 2221 C C . THR A 1 321 ? 10.595 7.096 -10.186 1.00 15.97 302 THR A C 1
ATOM 2222 O O . THR A 1 321 ? 11.703 6.877 -10.703 1.00 15.74 302 THR A O 1
ATOM 2226 N N . VAL A 1 322 ? 9.474 6.533 -10.635 1.00 17.27 303 VAL A N 1
ATOM 2227 C CA . VAL A 1 322 ? 9.457 5.643 -11.798 1.00 15.67 303 VAL A CA 1
ATOM 2228 C C . VAL A 1 322 ? 8.161 5.892 -12.545 1.00 16.01 303 VAL A C 1
ATOM 2229 O O . VAL A 1 322 ? 7.151 6.226 -11.935 1.00 16.59 303 VAL A O 1
ATOM 2233 N N . ALA A 1 323 ? 8.170 5.720 -13.863 1.00 20.28 304 ALA A N 1
ATOM 2234 C CA . ALA A 1 323 ? 6.924 5.824 -14.624 1.00 20.51 304 ALA A CA 1
ATOM 2235 C C . ALA A 1 323 ? 6.312 4.409 -14.719 1.00 26.78 304 ALA A C 1
ATOM 2236 O O . ALA A 1 323 ? 6.975 3.476 -15.135 1.00 28.01 304 ALA A O 1
ATOM 2238 N N . HIS A 1 324 ? 5.066 4.230 -14.304 1.00 43.94 305 HIS A N 1
ATOM 2239 C CA . HIS A 1 324 ? 4.430 2.924 -14.491 1.00 32.51 305 HIS A CA 1
ATOM 2240 C C . HIS A 1 324 ? 5.151 1.765 -13.782 1.00 19.29 305 HIS A C 1
ATOM 2241 O O . HIS A 1 324 ? 5.823 0.959 -14.420 1.00 27.22 305 HIS A O 1
ATOM 2248 N N . PRO A 1 325 ? 4.980 1.667 -12.468 1.00 18.36 306 PRO A N 1
ATOM 2249 C CA . PRO A 1 325 ? 5.518 0.566 -11.667 1.00 15.23 306 PRO A CA 1
ATOM 2250 C C . PRO A 1 325 ? 5.205 -0.802 -12.299 1.00 17.10 306 PRO A C 1
ATOM 2251 O O . PRO A 1 325 ? 4.049 -1.083 -12.650 1.00 18.65 306 PRO A O 1
ATOM 2255 N N . SER A 1 326 ? 6.233 -1.630 -12.461 1.00 13.79 307 SER A N 1
ATOM 2256 C CA . SER A 1 326 ? 6.085 -2.908 -13.141 1.00 13.61 307 SER A CA 1
ATOM 2257 C C . SER A 1 326 ? 5.537 -3.957 -12.195 1.00 13.50 307 SER A C 1
ATOM 2258 O O . SER A 1 326 ? 5.517 -3.763 -10.966 1.00 14.88 307 SER A O 1
ATOM 2261 N N . SER A 1 327 ? 5.131 -5.094 -12.752 1.00 16.24 308 SER A N 1
ATOM 2262 C CA . SER A 1 327 ? 4.722 -6.206 -11.901 1.00 16.15 308 SER A CA 1
ATOM 2263 C C . SER A 1 327 ? 5.841 -6.634 -10.950 1.00 15.87 308 SER A C 1
ATOM 2264 O O . SER A 1 327 ? 5.584 -6.883 -9.782 1.00 16.95 308 SER A O 1
ATOM 2267 N N . ASN A 1 328 ? 7.082 -6.716 -11.437 1.00 13.19 309 ASN A N 1
ATOM 2268 C CA . ASN A 1 328 ? 8.211 -7.118 -10.595 1.00 13.24 309 ASN A CA 1
ATOM 2269 C C . ASN A 1 328 ? 8.483 -6.125 -9.466 1.00 12.73 309 ASN A C 1
ATOM 2270 O O . ASN A 1 328 ? 8.912 -6.519 -8.387 1.00 12.79 309 ASN A O 1
ATOM 2275 N N . LEU A 1 329 ? 8.342 -4.832 -9.756 1.00 14.61 310 LEU A N 1
ATOM 2276 C CA . LEU A 1 329 ? 8.479 -3.839 -8.697 1.00 12.77 310 LEU A CA 1
ATOM 2277 C C . LEU A 1 329 ? 7.443 -4.107 -7.589 1.00 12.71 310 LEU A C 1
ATOM 2278 O O . LEU A 1 329 ? 7.785 -4.162 -6.423 1.00 12.63 310 LEU A O 1
ATOM 2283 N N . LEU A 1 330 ? 6.182 -4.257 -7.982 1.00 12.88 311 LEU A N 1
ATOM 2284 C CA . LEU A 1 330 ? 5.119 -4.476 -7.014 1.00 12.98 311 LEU A CA 1
ATOM 2285 C C . LEU A 1 330 ? 5.293 -5.807 -6.252 1.00 15.40 311 LEU A C 1
ATOM 2286 O O . LEU A 1 330 ? 5.057 -5.856 -5.031 1.00 15.24 311 LEU A O 1
ATOM 2291 N N . THR A 1 331 ? 5.741 -6.854 -6.957 1.00 14.07 312 THR A N 1
ATOM 2292 C CA . THR A 1 331 ? 6.072 -8.151 -6.337 1.00 14.23 312 THR A CA 1
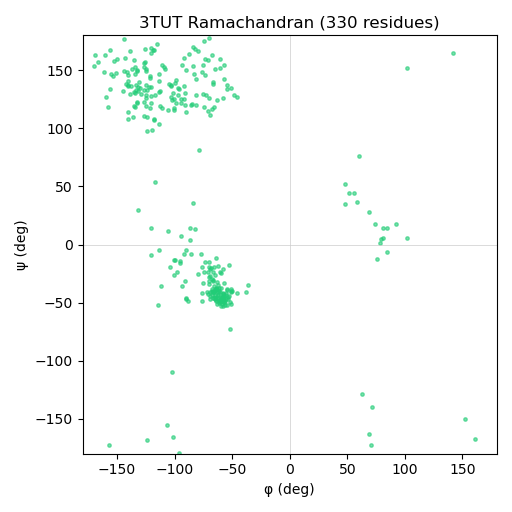ATOM 2293 C C . THR A 1 331 ? 7.173 -7.988 -5.302 1.00 13.03 312 THR A C 1
ATOM 2294 O O . THR A 1 331 ? 7.050 -8.454 -4.159 1.00 15.59 312 THR A O 1
ATOM 2298 N N . ASN A 1 332 ? 8.243 -7.294 -5.674 1.00 14.34 313 ASN A N 1
ATOM 2299 C CA . ASN A 1 332 ? 9.347 -7.114 -4.749 1.00 14.23 313 ASN A CA 1
ATOM 2300 C C . ASN A 1 332 ? 8.917 -6.346 -3.512 1.00 12.05 313 ASN A C 1
ATOM 2301 O O . ASN A 1 332 ? 9.301 -6.663 -2.391 1.00 12.58 313 ASN A O 1
ATOM 2306 N N . ILE A 1 333 ? 8.103 -5.312 -3.701 1.00 12.26 314 ILE A N 1
ATOM 2307 C CA . ILE A 1 333 ? 7.562 -4.604 -2.556 1.00 14.24 314 ILE A CA 1
ATOM 2308 C C . ILE A 1 333 ? 6.759 -5.537 -1.646 1.00 15.84 314 ILE A C 1
ATOM 2309 O O . ILE A 1 333 ? 6.922 -5.506 -0.424 1.00 13.35 314 ILE A O 1
ATOM 2314 N N . ALA A 1 334 ? 5.913 -6.372 -2.259 1.00 15.99 315 ALA A N 1
ATOM 2315 C CA . ALA A 1 334 ? 5.039 -7.264 -1.496 1.00 15.75 315 ALA A CA 1
ATOM 2316 C C . ALA A 1 334 ? 5.869 -8.249 -0.680 1.00 15.64 315 ALA A C 1
ATOM 2317 O O . ALA A 1 334 ? 5.597 -8.463 0.514 1.00 17.01 315 ALA A O 1
ATOM 2319 N N . VAL A 1 335 ? 6.907 -8.804 -1.303 1.00 17.56 316 VAL A N 1
ATOM 2320 C CA . VAL A 1 335 ? 7.759 -9.785 -0.610 1.00 13.78 316 VAL A CA 1
ATOM 2321 C C . VAL A 1 335 ? 8.541 -9.118 0.532 1.00 15.28 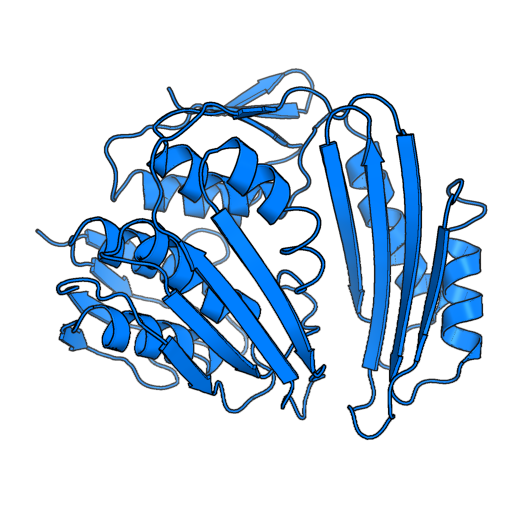316 VAL A C 1
ATOM 2322 O O . VAL A 1 335 ? 8.615 -9.638 1.660 1.00 15.70 316 VAL A O 1
ATOM 2326 N N . VAL A 1 336 ? 9.090 -7.933 0.260 1.00 13.44 317 VAL A N 1
ATOM 2327 C CA . VAL A 1 336 ? 9.785 -7.204 1.300 1.00 15.30 317 VAL A CA 1
ATOM 2328 C C . VAL A 1 336 ? 8.860 -6.968 2.495 1.00 20.90 317 VAL A C 1
ATOM 2329 O O . VAL A 1 336 ? 9.268 -7.124 3.648 1.00 18.92 317 VAL A O 1
ATOM 2333 N N . GLU A 1 337 ? 7.612 -6.573 2.241 1.00 18.97 318 GLU A N 1
ATOM 2334 C CA . GLU A 1 337 ? 6.702 -6.277 3.347 1.00 21.45 318 GLU A CA 1
ATOM 2335 C C . GLU A 1 337 ? 6.304 -7.522 4.150 1.00 21.00 318 GLU A C 1
ATOM 2336 O O . GLU A 1 337 ? 5.884 -7.395 5.297 1.00 20.83 318 GLU A O 1
ATOM 2342 N N . ARG A 1 338 ? 6.444 -8.710 3.561 1.00 17.54 319 ARG A N 1
ATOM 2343 C CA A ARG A 1 338 ? 6.179 -9.945 4.293 0.32 18.75 319 ARG A CA 1
ATOM 2344 C CA B ARG A 1 338 ? 6.189 -9.970 4.275 0.68 18.31 319 ARG A CA 1
ATOM 2345 C C . ARG A 1 338 ? 7.338 -10.295 5.222 1.00 27.81 319 ARG A C 1
ATOM 2346 O O . ARG A 1 338 ? 7.128 -10.859 6.288 1.00 24.28 319 ARG A O 1
ATOM 2361 N N . PHE A 1 339 ? 8.561 -9.943 4.822 1.00 16.67 320 PHE A N 1
ATOM 2362 C CA . PHE A 1 339 ? 9.750 -10.306 5.602 1.00 17.41 320 PHE A CA 1
ATOM 2363 C C . PHE A 1 339 ? 10.294 -9.215 6.537 1.00 21.07 320 PHE A C 1
ATOM 2364 O O . PHE A 1 339 ? 11.041 -9.527 7.464 1.00 23.47 320 PHE A O 1
ATOM 2372 N N . LEU A 1 340 ? 10.007 -7.940 6.252 1.00 19.50 321 LEU A N 1
ATOM 2373 C CA . LEU A 1 340 ? 10.602 -6.821 6.985 1.00 25.98 321 LEU A CA 1
ATOM 2374 C C . LEU A 1 340 ? 9.516 -5.903 7.529 1.00 21.73 321 LEU A C 1
ATOM 2375 O O . LEU A 1 340 ? 8.398 -5.890 7.006 1.00 24.25 321 LEU A O 1
ATOM 2380 N N . PRO A 1 341 ? 9.832 -5.135 8.589 1.00 24.11 322 PRO A N 1
ATOM 2381 C CA . PRO A 1 341 ? 8.847 -4.213 9.172 1.00 22.39 322 PRO A CA 1
ATOM 2382 C C . PRO A 1 341 ? 8.787 -2.856 8.451 1.00 33.55 322 PRO A C 1
ATOM 2383 O O . PRO A 1 341 ? 8.582 -1.836 9.102 1.00 50.28 322 PRO A O 1
ATOM 2387 N N . VAL A 1 342 ? 8.955 -2.844 7.131 1.00 23.24 323 VAL A N 1
ATOM 2388 C CA . VAL A 1 342 ? 8.895 -1.611 6.377 1.00 25.76 323 VAL A CA 1
ATOM 2389 C C . VAL A 1 342 ? 7.647 -1.630 5.536 1.00 21.25 323 VAL A C 1
ATOM 2390 O O . VAL A 1 342 ? 7.119 -2.699 5.215 1.00 22.32 323 VAL A O 1
ATOM 2394 N N . ARG A 1 343 ? 7.159 -0.447 5.206 1.00 21.50 324 ARG A N 1
ATOM 2395 C CA . ARG A 1 343 ? 6.045 -0.326 4.297 1.00 22.17 324 ARG A CA 1
ATOM 2396 C C . ARG A 1 343 ? 6.370 0.747 3.270 1.00 20.63 324 ARG A C 1
ATOM 2397 O O . ARG A 1 343 ? 6.921 1.822 3.611 1.00 22.07 324 ARG A O 1
ATOM 2405 N N . PHE A 1 344 ? 6.033 0.451 2.014 1.00 19.41 325 PHE A N 1
ATOM 2406 C CA . PHE A 1 344 ? 6.203 1.396 0.912 1.00 18.71 325 PHE A CA 1
ATOM 2407 C C . PHE A 1 344 ? 4.933 2.144 0.606 1.00 18.98 325 PHE A C 1
ATOM 2408 O O . PHE A 1 344 ? 3.833 1.565 0.539 1.00 19.47 325 PHE A O 1
ATOM 2416 N N . SER A 1 345 ? 5.102 3.453 0.439 1.00 15.47 326 SER A N 1
ATOM 2417 C CA A SER A 1 345 ? 4.052 4.290 -0.117 0.45 17.02 326 SER A CA 1
ATOM 2418 C CA B SER A 1 345 ? 4.068 4.310 -0.115 0.55 15.95 326 SER A CA 1
ATOM 2419 C C . SER A 1 345 ? 4.306 4.469 -1.609 1.00 17.58 326 SER A C 1
ATOM 2420 O O . SER A 1 345 ? 5.451 4.628 -2.042 1.00 18.85 326 SER A O 1
ATOM 2425 N N . LEU A 1 346 ? 3.236 4.416 -2.390 1.00 17.43 327 LEU A N 1
ATOM 2426 C CA . LEU A 1 346 ? 3.309 4.664 -3.832 1.00 17.01 327 LEU A CA 1
ATOM 2427 C C . LEU A 1 346 ? 2.308 5.736 -4.197 1.00 19.95 327 LEU A C 1
ATOM 2428 O O . LEU A 1 346 ? 1.086 5.517 -4.103 1.00 24.35 327 LEU A O 1
ATOM 2433 N N . ILE A 1 347 ? 2.801 6.922 -4.568 1.00 19.29 328 ILE A N 1
ATOM 2434 C CA . ILE A 1 347 ? 1.933 8.027 -4.917 1.00 25.50 328 ILE A CA 1
ATOM 2435 C C . ILE A 1 347 ? 2.301 8.525 -6.293 1.00 21.56 328 ILE A C 1
ATOM 2436 O O . ILE A 1 347 ? 3.457 8.854 -6.541 1.00 18.31 328 ILE A O 1
ATOM 2441 N N . GLU A 1 348 ? 1.312 8.579 -7.174 1.00 18.20 329 GLU A N 1
ATOM 2442 C CA . GLU A 1 348 ? 1.498 9.112 -8.517 1.00 18.42 329 GLU A CA 1
ATOM 2443 C C . GLU A 1 348 ? 1.201 10.605 -8.567 1.00 19.12 329 GLU A C 1
ATOM 2444 O O . GLU A 1 348 ? 0.158 11.059 -8.099 1.00 19.90 329 GLU A O 1
ATOM 2450 N N . THR A 1 349 ? 2.129 11.363 -9.145 1.00 19.27 330 THR A N 1
ATOM 2451 C CA . THR A 1 349 ? 1.880 12.767 -9.425 1.00 20.02 330 THR A CA 1
ATOM 2452 C C . THR A 1 349 ? 2.136 12.952 -10.913 1.00 24.47 330 THR A C 1
ATOM 2453 O O . THR A 1 349 ? 3.231 12.682 -11.410 1.00 22.37 330 THR A O 1
ATOM 2457 N N . ASP A 1 350 ? 1.110 13.368 -11.642 1.00 36.05 331 ASP A N 1
ATOM 2458 C CA . ASP A 1 350 ? 1.267 13.646 -13.060 1.00 45.54 331 ASP A CA 1
ATOM 2459 C C . ASP A 1 350 ? 1.994 12.524 -13.814 1.00 40.26 331 ASP A C 1
ATOM 2460 O O . ASP A 1 350 ? 2.979 12.762 -14.514 1.00 32.56 331 ASP A O 1
ATOM 2465 N N . GLY A 1 351 ? 1.519 11.293 -13.669 1.00 35.89 332 GLY A N 1
ATOM 2466 C CA . GLY A 1 351 ? 2.077 10.201 -14.447 1.00 27.93 332 GLY A CA 1
ATOM 2467 C C . GLY A 1 351 ? 3.406 9.623 -13.964 1.00 27.17 332 GLY A C 1
ATOM 2468 O O . GLY A 1 351 ? 3.954 8.725 -14.595 1.00 35.20 332 GLY A O 1
ATOM 2469 N N . VAL A 1 352 ? 3.931 10.139 -12.855 1.00 22.96 333 VAL A N 1
ATOM 2470 C CA . VAL A 1 352 ? 5.177 9.624 -12.302 1.00 19.97 333 VAL A CA 1
ATOM 2471 C C . VAL A 1 352 ? 4.875 9.127 -10.899 1.00 17.82 333 VAL A C 1
ATOM 2472 O O . VAL A 1 352 ? 4.240 9.830 -10.127 1.00 18.20 333 VAL A O 1
ATOM 2476 N N . THR A 1 353 ? 5.261 7.881 -10.599 1.00 17.23 334 THR A N 1
ATOM 2477 C CA . THR A 1 353 ? 5.059 7.325 -9.273 1.00 16.99 334 THR A CA 1
ATOM 2478 C C . THR A 1 353 ? 6.258 7.462 -8.340 1.00 20.43 334 THR A C 1
ATOM 2479 O O . THR A 1 353 ? 7.353 6.975 -8.641 1.00 16.41 334 THR A O 1
ATOM 2483 N N . ARG A 1 354 ? 6.044 8.130 -7.205 1.00 17.06 335 ARG A N 1
ATOM 2484 C CA . ARG A 1 354 ? 7.059 8.218 -6.150 1.00 16.89 335 ARG A CA 1
ATOM 2485 C C . ARG A 1 354 ? 6.914 6.996 -5.272 1.00 16.43 335 ARG A C 1
ATOM 2486 O O . ARG A 1 354 ? 5.841 6.770 -4.710 1.00 16.53 335 ARG A O 1
ATOM 2494 N N . VAL A 1 355 ? 7.976 6.199 -5.193 1.00 15.94 336 VAL A N 1
ATOM 2495 C CA . VAL A 1 355 ? 8.010 4.972 -4.390 1.00 15.48 336 VAL A CA 1
ATOM 2496 C C . VAL A 1 355 ? 8.872 5.305 -3.175 1.00 18.82 336 VAL A C 1
ATOM 2497 O O . VAL A 1 355 ? 10.062 5.599 -3.316 1.00 17.09 336 VAL A O 1
ATOM 2501 N N . SER A 1 356 ? 8.290 5.288 -1.982 1.00 17.69 337 SER A N 1
ATOM 2502 C CA . SER A 1 356 ? 9.046 5.709 -0.797 1.00 15.60 337 SER A CA 1
ATOM 2503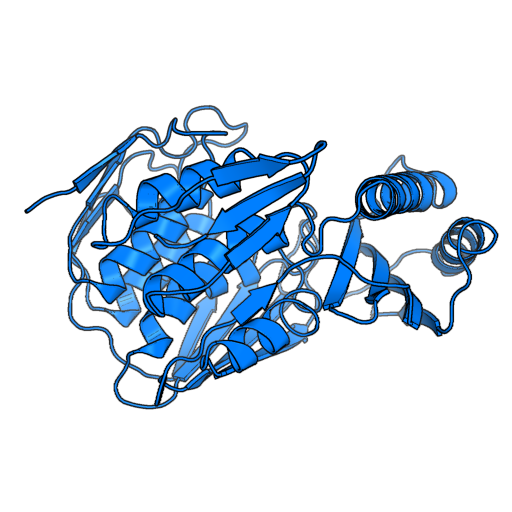 C C . SER A 1 356 ? 8.829 4.796 0.390 1.00 22.93 337 SER A C 1
ATOM 2504 O O . SER A 1 356 ? 7.795 4.131 0.519 1.00 19.02 337 SER A O 1
ATOM 2507 N N . ILE A 1 357 ? 9.833 4.719 1.243 1.00 19.15 338 ILE A N 1
ATOM 2508 C CA . ILE A 1 357 ? 9.676 3.999 2.505 1.00 18.40 338 ILE A CA 1
ATOM 2509 C C . ILE A 1 357 ? 8.982 4.920 3.505 1.00 28.11 338 ILE A C 1
ATOM 2510 O O . ILE A 1 357 ? 9.387 6.061 3.688 1.00 24.69 338 ILE A O 1
ATOM 2515 N N . GLU A 1 358 ? 7.915 4.430 4.122 1.00 23.77 339 GLU A N 1
ATOM 2516 C CA . GLU A 1 358 ? 7.135 5.278 5.025 1.00 23.91 339 GLU A CA 1
ATOM 2517 C C . GLU A 1 358 ? 7.890 5.475 6.327 1.00 57.54 339 GLU A C 1
ATOM 2518 O O . GLU A 1 358 ? 7.745 6.486 7.011 1.00 40.38 339 GLU A O 1
#

GO terms:
  GO:0003963 RNA-3'-phosphate cyclase activity (F, IDA)
  GO:0003963 RNA-3'-phosphate cyclase activity (F, EXP)

Nearest PDB structures (foldseek):
  3tut-assembly1_A  TM=1.003E+00  e=1.937E-80  Escherichia coli K-12
  1qmh-assembly1_B  TM=9.745E-01  e=1.222E-68  Escherichia coli K-12
  7mqa-assembly1_SH  TM=8.381E-01  e=2.162E-25  Homo sapiens
  3pqv-assembly1_A  TM=8.205E-01  e=1.547E-23  Kluyveromyces lactis
  5tzs-assembly1_h  TM=8.235E-01  e=2.187E-21  Saccharomyces cerevisiae S288C

B-factor: mean 30.6, std 16.96, range [10.24, 113.49]

Foldseek 3Di:
DEAEEECVFFVSACLLVLLLLLLCLQQQHKYKYAQRQVPPPQGDDALLNLQLVVVSCVQFVWDKDQSDRRGRIMIIGGHHGAAEEEETESQWQPDPVSSVLSCQSSQQAHDWKHKYKYFHAAPDFPDQHQCQCAPAVQVVLVLQQWHKHKDWPAHAHPGRTGTMMMMIGTHGPATDAAAADFQAAFPFKEKEKEFAPDDPVLLVLLQVLLPVLGDHPYRYYHYDHNVSDGWMKIKMWTRHPRGIGMHMFTDDPPDGSNVRSVVVSVQVVVQVVDGWNDEAPSLLSVQVSCVVNQWYKGKYADHGSSNVSSQVSSVSSGVWHWDWDDDPRIIITIID

Secondary structure (DSSP, 8-state):
--EEEETTSTT-STHHHHHHHHHHHHH---EEEESTTTTSSS-S--HHHHHHHHHHHHHHT-EEE--STT-S-EEEE-------EEEEE-SSS-BHHHHHHHHHHHHTTSSS-EEEEEEEBS--TTS--HHHIIIIIHHHHHHHT--EEEEEEE---TTT--EEEEEEE---S-----B--B---EEEEEEEEEEESS-HHHHHHHHHHHBTTB-EEEEEEEEE-GGG-SEEEEEEEEEESS-EEEEEEE--TT--HHHHHHHHHHHHHHHHTS-BSB-HHHHHHHHHHHHHHT--EEEESS--HHHHHHHHHHHHHSS--EEEEEETTEEEEEE-

Solvent-accessible surface area: 14285 Å² total; per-residue (Å²): 256,65,9,76,14,79,0,63,71,49,105,13,11,6,37,3,0,21,6,0,0,4,0,0,6,41,46,42,60,20,0,19,0,66,45,0,19,51,81,96,111,130,58,0,1,49,114,19,8,15,9,0,0,114,0,0,36,102,0,1,64,16,82,41,74,20,40,97,82,38,12,72,99,0,15,0,105,22,32,113,23,166,20,27,94,25,147,22,77,6,65,40,6,18,4,0,7,17,0,4,46,0,0,4,10,1,1,10,83,11,119,24,101,9,54,0,34,0,32,2,2,8,17,41,100,103,14,13,23,4,42,12,4,98,88,2,7,13,59,11,2,43,121,1,5,2,102,21,113,2,60,46,90,114,27,1,12,180,96,88,11,43,0,11,0,5,0,106,2,48,42,29,109,73,69,83,78,20,119,12,39,103,26,18,101,79,72,42,7,31,0,28,0,8,0,0,43,37,78,122,93,18,0,93,92,0,15,65,39,0,31,91,47,23,91,26,115,77,106,50,44,84,82,44,81,179,136,38,11,104,9,13,7,0,8,0,5,0,46,5,107,72,11,32,3,23,12,36,29,40,15,67,188,244,68,49,7,75,68,7,0,43,107,0,20,120,27,0,111,135,17,44,90,23,80,2,0,2,5,86,106,0,0,13,30,0,0,16,4,2,3,24,22,42,37,8,29,0,19,1,23,146,41,20,43,48,0,86,7,4,12,30,1,0,46,120,9,26,129,16,118,17,23,68,95,115,98,143,34,21,12,98,1,6,24,159

Organism: Escherichia coli (strain K12) (NCBI:txid83333)